Protein AF-A0ABD2QCC3-F1 (afdb_monomer)

Radius of gyration: 30.14 Å; Cα contacts (8 Å, |Δi|>4): 267; chains: 1; bounding box: 61×37×93 Å

Secondary structure (DSSP, 8-state):
-HHHHTT--SHHHHHHHHHHHHHTT-HHHHHHHHHT--TTSTTHHHHHHHHHHHHHHTT-TTT--SS-HHHHHHHHHHHHHHHHHHHHHTT-HHHHHHHHHHTT-HHHHHHHHHHTT-HHHHHHHHHHHS-HHHHHHHHHHHHHHHHHS-HHHHHHHHHHHHHTT-HHHHHHHHHHTT-HHHHHHHHHHHHHTT-HHHHS-TTTHHHHHHHHHHHHHHHHHHHHHHT-HHHHHHHHHHTGGGGHHHHHHHHHTT-

Foldseek 3Di:
DVVLLVPPPDPVSLVVVLVVCVVVVVLLVSLVSLLPDDLVDPCNVVSLVVSLVSLVVLCDPVSPPDDDNPVSVVSNLVSLLSSLVVCCVSVVNVVSLVSCVVSLNLLVSLVSCVVVVVLVVSLVSLVVRPDPVSSLVSLLVVLVVQLVDDLVSLLVSLVSCVVSLNNLVSLVSCVVVVVLVVSQVVLVVCVVVVCCPVSADPVCVVSSLVSNLVSLQSVLVVCVVVVVLVSSLVSLVVSPPVSVVVNVVSVVVVD

Nearest PDB structures (foldseek):
  8xfb-assembly1_B  TM=6.709E-01  e=3.944E-08  Homo sapiens
  7xgr-assembly1_A  TM=5.497E-01  e=2.620E-03  Homo sapiens
  6rns-assembly1_A  TM=4.856E-01  e=1.618E-02  Homo sapiens
  7xdt-assembly1_A  TM=4.906E-01  e=8.325E-02  Homo sapiens

Organism: NCBI:txid1844966

Solvent-accessible surface area (backbone atoms only — not comparable to full-atom values): 13606 Å² total; per-residue (Å²): 110,72,73,59,69,76,63,55,84,48,74,69,52,46,54,51,52,37,52,51,28,50,76,69,66,40,40,73,62,29,30,54,60,31,69,69,54,55,84,89,43,91,57,30,66,61,35,45,54,48,24,49,52,46,33,52,54,56,65,38,71,90,77,53,87,71,90,53,79,66,58,36,47,48,52,30,51,52,51,46,52,50,52,19,54,50,29,43,72,72,70,42,42,70,64,14,40,51,48,28,46,75,72,69,38,49,68,59,32,30,51,57,27,46,76,68,71,41,43,70,61,22,51,53,49,28,72,73,72,49,56,71,72,60,24,50,52,53,51,50,54,49,29,55,53,28,56,76,46,61,76,82,39,31,61,56,21,22,54,50,28,47,76,72,57,38,48,57,62,18,41,51,48,36,50,76,68,68,39,22,62,60,40,32,55,50,53,51,49,37,59,73,69,66,41,47,78,82,55,44,54,85,84,46,44,68,60,42,52,48,53,44,32,53,20,19,35,54,32,14,52,52,30,44,74,75,63,44,52,71,63,14,41,53,29,8,57,72,24,41,81,83,6,45,69,58,32,54,53,53,51,61,76,71,108

Sequence (255 aa):
MELLECRRMTAQQTKQCVSLLVQLGQYDRAVKILLETRPDQPEYVEMMQKACLVAAATLNPRYTQDQSSYSSRNLFLSTLEGSAMELISNGHFDEGIEMLCLMGNQMEACKQLMEKDKTITAVWLAKSTLKKEDCETILRKWAVALISSKSEFKVMAAFVFIYLGDHVQAMQILNSLHHYQIVARYAESIEQLGLFEELISLLDRPLYNSIKTDAFVEFARVLSKVGHKSAAMYYAQKAGERGQPLAEEIDYLLN

Mean predicted aligned error: 9.41 Å

InterPro domains:
  IPR039694 WD repeat-containing protein 11 [PTHR14593] (10-240)
  IPR057854 WDR11, TPR domain [PF23753] (14-176)

pLDDT: mean 85.47, std 10.29, range [48.88, 95.19]

Structure (mmCIF, N/CA/C/O backbone):
data_AF-A0ABD2QCC3-F1
#
_entry.id   AF-A0ABD2QCC3-F1
#
loop_
_atom_site.group_PDB
_atom_site.id
_atom_site.type_symbol
_atom_site.label_atom_id
_atom_site.label_alt_id
_atom_site.label_comp_id
_atom_site.label_asym_id
_atom_site.label_entity_id
_atom_site.label_seq_id
_atom_site.pdbx_PDB_ins_code
_atom_site.Cartn_x
_atom_site.Cartn_y
_atom_site.Cartn_z
_atom_site.occupancy
_atom_site.B_iso_or_equiv
_atom_site.auth_seq_id
_atom_site.auth_comp_id
_atom_site.auth_asym_id
_atom_site.auth_atom_id
_atom_site.pdbx_PDB_model_num
ATOM 1 N N . MET A 1 1 ? -21.521 -0.598 48.536 1.00 56.94 1 MET A N 1
ATOM 2 C CA . MET A 1 1 ? -21.124 -0.719 47.117 1.00 56.94 1 MET A CA 1
ATOM 3 C C . MET A 1 1 ? -19.692 -1.213 47.001 1.00 56.94 1 MET A C 1
ATOM 5 O O . MET A 1 1 ? -19.524 -2.319 46.515 1.00 56.94 1 MET A O 1
ATOM 9 N N . GLU A 1 2 ? -18.704 -0.528 47.584 1.00 53.44 2 GLU A N 1
ATOM 10 C CA . GLU A 1 2 ? -17.285 -0.962 47.574 1.00 53.44 2 GLU A CA 1
ATOM 11 C C . GLU A 1 2 ? -17.059 -2.395 48.109 1.00 53.44 2 GLU A C 1
ATOM 13 O O . GLU A 1 2 ? -16.286 -3.167 47.554 1.00 53.44 2 GLU A O 1
ATOM 18 N N . LEU A 1 3 ? -17.820 -2.824 49.125 1.00 51.97 3 LEU A N 1
ATOM 19 C CA . LEU A 1 3 ? -17.780 -4.200 49.653 1.00 51.97 3 LEU A CA 1
ATOM 20 C C . LEU A 1 3 ? -18.227 -5.290 48.657 1.00 51.97 3 LEU A C 1
ATOM 22 O O . LEU A 1 3 ? -17.800 -6.436 48.787 1.00 51.97 3 LEU A O 1
ATOM 26 N N . LEU A 1 4 ? -19.093 -4.959 47.692 1.00 55.41 4 LEU A N 1
ATOM 27 C CA . LEU A 1 4 ? -19.525 -5.887 46.637 1.00 55.41 4 LEU A CA 1
ATOM 28 C C . LEU A 1 4 ? -18.505 -5.927 45.497 1.00 55.41 4 LEU A C 1
ATOM 30 O O . LEU A 1 4 ? -18.255 -6.996 44.949 1.00 55.41 4 LEU A O 1
ATOM 34 N N . GLU A 1 5 ? -17.870 -4.792 45.199 1.00 58.16 5 GLU A N 1
ATOM 35 C CA . GLU A 1 5 ? -16.810 -4.685 44.191 1.00 58.16 5 GLU A CA 1
ATOM 36 C C . GLU A 1 5 ? -15.571 -5.508 44.587 1.00 58.16 5 GLU A C 1
ATOM 38 O O . GLU A 1 5 ? -14.993 -6.178 43.730 1.00 58.16 5 GLU A O 1
ATOM 43 N N . CYS A 1 6 ? -15.225 -5.545 45.881 1.00 55.91 6 CYS A N 1
ATOM 44 C CA . CYS A 1 6 ? -14.096 -6.317 46.422 1.00 55.91 6 CYS A CA 1
ATOM 45 C C . CYS A 1 6 ? -14.369 -7.823 46.611 1.00 55.91 6 CYS A C 1
ATOM 47 O O . CYS A 1 6 ? -13.433 -8.584 46.840 1.00 55.91 6 CYS A O 1
ATOM 49 N N . ARG A 1 7 ? -15.632 -8.275 46.553 1.00 57.72 7 ARG A N 1
ATOM 50 C CA . ARG A 1 7 ? -16.025 -9.686 46.773 1.00 57.72 7 ARG A CA 1
ATOM 51 C C . ARG A 1 7 ? -16.373 -10.446 45.488 1.00 57.72 7 ARG A C 1
ATOM 53 O O . ARG A 1 7 ? -16.868 -11.569 45.562 1.00 57.72 7 ARG A O 1
ATOM 60 N N . ARG A 1 8 ? -16.122 -9.857 44.314 1.00 60.59 8 ARG A N 1
ATOM 61 C CA . ARG A 1 8 ? -16.342 -10.501 43.010 1.00 60.59 8 ARG A CA 1
ATOM 62 C C . ARG A 1 8 ? -15.373 -11.673 42.837 1.00 60.59 8 ARG A C 1
ATOM 64 O O . ARG A 1 8 ? -14.192 -11.467 42.585 1.00 60.59 8 ARG A O 1
ATOM 71 N N . MET A 1 9 ? -15.872 -12.899 42.968 1.00 61.78 9 MET A N 1
ATOM 72 C CA . MET A 1 9 ? -15.089 -14.117 42.717 1.00 61.78 9 MET A CA 1
ATOM 73 C C . MET A 1 9 ? -15.597 -14.916 41.513 1.00 61.78 9 MET A C 1
ATOM 75 O O . MET A 1 9 ? -14.880 -15.766 40.996 1.00 61.78 9 MET A O 1
ATOM 79 N N . THR A 1 10 ? -16.826 -14.654 41.062 1.00 71.44 10 THR A N 1
ATOM 80 C CA . THR A 1 10 ? -17.485 -15.386 39.969 1.00 71.44 10 THR A CA 1
ATOM 81 C C . THR A 1 10 ? -18.062 -14.425 38.930 1.00 71.44 10 THR A C 1
ATOM 83 O O . THR A 1 10 ? -18.505 -13.326 39.273 1.00 71.44 10 THR A O 1
ATOM 86 N N . ALA A 1 11 ? -18.123 -14.851 37.663 1.00 73.25 11 ALA A N 1
ATOM 87 C CA . ALA A 1 11 ? -18.679 -14.051 36.566 1.00 73.25 11 ALA A CA 1
ATOM 88 C C . ALA A 1 11 ? -20.120 -13.577 36.853 1.00 73.25 11 ALA A C 1
ATOM 90 O O . ALA A 1 11 ? -20.487 -12.441 36.555 1.00 73.25 11 ALA A O 1
ATOM 91 N N . GLN A 1 12 ? -20.927 -14.405 37.522 1.00 78.81 12 GLN A N 1
ATOM 92 C CA . GLN A 1 12 ? -22.307 -14.077 37.887 1.00 78.81 12 GLN A CA 1
ATOM 93 C C . GLN A 1 12 ? -22.401 -12.948 38.928 1.00 78.81 12 GLN A C 1
ATOM 95 O O . GLN A 1 12 ? -23.257 -12.069 38.808 1.00 78.81 12 GLN A O 1
ATOM 100 N N . GLN A 1 13 ? -21.495 -12.917 39.910 1.00 80.62 13 GLN A N 1
ATOM 101 C CA . GLN A 1 13 ? -21.404 -11.816 40.878 1.00 80.62 13 GLN A CA 1
ATOM 102 C C . GLN A 1 13 ? -20.969 -10.513 40.203 1.00 80.62 13 GLN A C 1
ATOM 104 O O . GLN A 1 13 ? -21.513 -9.452 40.512 1.00 80.62 13 GLN A O 1
ATOM 109 N N . THR A 1 14 ? -20.049 -10.589 39.236 1.00 81.38 14 THR A N 1
ATOM 110 C CA . THR A 1 14 ? -19.668 -9.435 38.411 1.00 81.38 14 THR A CA 1
ATOM 111 C C . THR A 1 14 ? -20.874 -8.901 37.637 1.00 81.38 14 THR A C 1
ATOM 113 O O . THR A 1 14 ? -21.162 -7.707 37.715 1.00 81.38 14 THR A O 1
ATOM 116 N N . LYS A 1 15 ? -21.665 -9.771 36.986 1.00 83.50 15 LYS A N 1
ATOM 117 C CA . LYS A 1 15 ? -22.890 -9.365 36.265 1.00 83.50 15 LYS A CA 1
ATOM 118 C C . LYS A 1 15 ? -23.912 -8.674 37.181 1.00 83.50 15 LYS A C 1
ATOM 120 O O . LYS A 1 15 ? -24.486 -7.659 36.782 1.00 83.50 15 LYS A O 1
ATOM 125 N N . GLN A 1 16 ? -24.123 -9.186 38.396 1.00 84.62 16 GLN A N 1
ATOM 126 C CA . GLN A 1 16 ? -25.036 -8.586 39.382 1.00 84.62 16 GLN A CA 1
ATOM 127 C C . GLN A 1 16 ? -24.542 -7.225 39.883 1.00 84.62 16 GLN A C 1
ATOM 129 O O . GLN A 1 16 ? -25.317 -6.270 39.928 1.00 84.62 16 GLN A O 1
ATOM 134 N N . CYS A 1 17 ? -23.253 -7.116 40.209 1.00 84.75 17 CYS A N 1
ATOM 135 C CA . CYS A 1 17 ? -22.640 -5.865 40.648 1.00 84.75 17 CYS A CA 1
ATOM 136 C C . CYS A 1 17 ? -22.756 -4.781 39.566 1.00 84.75 17 CYS A C 1
ATOM 138 O O . CYS A 1 17 ? -23.229 -3.680 39.846 1.00 84.75 17 CYS A O 1
ATOM 140 N N . VAL A 1 18 ? -22.444 -5.125 38.312 1.00 85.94 18 VAL A N 1
ATOM 141 C CA . VAL A 1 18 ? -22.621 -4.233 37.156 1.00 85.94 18 VAL A CA 1
ATOM 142 C C . VAL A 1 18 ? -24.079 -3.812 36.996 1.00 85.94 18 VAL A C 1
ATOM 144 O O . VAL A 1 18 ? -24.349 -2.641 36.754 1.00 85.94 18 VAL A O 1
ATOM 147 N N . SER A 1 19 ? -25.033 -4.738 37.142 1.00 86.75 19 SER A N 1
ATOM 148 C CA . SER A 1 19 ? -26.460 -4.409 37.035 1.00 86.75 19 SER A CA 1
ATOM 149 C C . SER A 1 19 ? -26.882 -3.358 38.062 1.00 86.75 19 SER A C 1
ATOM 151 O O . SER A 1 19 ? -27.593 -2.421 37.711 1.00 86.75 19 SER A O 1
ATOM 153 N N . LEU A 1 20 ? -26.424 -3.491 39.310 1.00 86.50 20 LEU A N 1
ATOM 154 C CA . LEU A 1 20 ? -26.709 -2.522 40.371 1.00 86.50 20 LEU A CA 1
ATOM 155 C C . LEU A 1 20 ? -26.057 -1.166 40.084 1.00 86.50 20 LEU A C 1
ATOM 157 O O . LEU A 1 20 ? -26.713 -0.138 40.210 1.00 86.50 20 LEU A O 1
ATOM 161 N N . LEU A 1 21 ? -24.794 -1.152 39.650 1.00 85.12 21 LEU A N 1
ATOM 162 C CA . LEU A 1 21 ? -24.082 0.079 39.287 1.00 85.12 21 LEU A CA 1
ATOM 163 C C . LEU A 1 21 ? -24.786 0.844 38.161 1.00 85.12 21 LEU A C 1
ATOM 165 O O . LEU A 1 21 ? -24.968 2.055 38.267 1.00 85.12 21 LEU A O 1
ATOM 169 N N . VAL A 1 22 ? -25.233 0.137 37.119 1.00 85.94 22 VAL A N 1
ATOM 170 C CA . VAL A 1 22 ? -25.980 0.728 35.999 1.00 85.94 22 VAL A CA 1
ATOM 171 C C . VAL A 1 22 ? -27.333 1.273 36.463 1.00 85.94 22 VAL A C 1
ATOM 173 O O . VAL A 1 22 ? -27.685 2.394 36.110 1.00 85.94 22 VAL A O 1
ATOM 176 N N . GLN A 1 23 ? -28.076 0.528 37.290 1.00 85.31 23 GLN A N 1
ATOM 177 C CA . GLN A 1 23 ? -29.359 0.986 37.848 1.00 85.31 23 GLN A CA 1
ATOM 178 C C . GLN A 1 23 ? -29.214 2.225 38.743 1.00 85.31 23 GLN A C 1
ATOM 180 O O . GLN A 1 23 ? -30.114 3.059 38.784 1.00 85.31 23 GLN A O 1
ATOM 185 N N . LEU A 1 24 ? -28.082 2.356 39.437 1.00 84.75 24 LEU A N 1
ATOM 186 C CA . LEU A 1 24 ? -27.748 3.503 40.285 1.00 84.75 24 LEU A CA 1
ATOM 187 C C . LEU A 1 24 ? -27.132 4.681 39.506 1.00 84.75 24 LEU A C 1
ATOM 189 O O . LEU A 1 24 ? -26.766 5.681 40.120 1.00 84.75 24 LEU A O 1
ATOM 193 N N . GLY A 1 25 ? -26.983 4.573 38.180 1.00 80.06 25 GLY A N 1
ATOM 194 C CA . GLY A 1 25 ? -26.399 5.615 37.329 1.00 80.06 25 GLY A CA 1
ATOM 195 C C . GLY A 1 25 ? -24.875 5.764 37.439 1.00 80.06 25 GLY A C 1
ATOM 196 O O . GLY A 1 25 ? -24.317 6.736 36.939 1.00 80.06 25 GLY A O 1
ATOM 197 N N . GLN A 1 26 ? -24.177 4.820 38.078 1.00 82.12 26 GLN A N 1
ATOM 198 C CA . GLN A 1 26 ? -22.718 4.839 38.258 1.00 82.12 26 GLN A CA 1
ATOM 199 C C . GLN A 1 26 ? -22.000 4.169 37.075 1.00 82.12 26 GLN A C 1
ATOM 201 O O . GLN A 1 26 ? -21.355 3.126 37.220 1.00 82.12 26 GLN A O 1
ATOM 206 N N . TYR A 1 27 ? -22.131 4.762 35.889 1.00 82.75 27 TYR A N 1
ATOM 207 C CA . TYR A 1 27 ? -21.667 4.172 34.629 1.00 82.75 27 TYR A CA 1
ATOM 208 C C . TYR A 1 27 ? -20.142 4.004 34.552 1.00 82.75 27 TYR A C 1
ATOM 210 O O . TYR A 1 27 ? -19.682 2.924 34.196 1.00 82.75 27 TYR A O 1
ATOM 218 N N . ASP A 1 28 ? -19.354 4.999 34.967 1.00 79.12 28 ASP A N 1
ATOM 219 C CA . ASP A 1 28 ? -17.881 4.953 34.890 1.00 79.12 28 ASP A CA 1
ATOM 220 C C . ASP A 1 28 ? -17.296 3.768 35.674 1.00 79.12 28 ASP A C 1
ATOM 222 O O . ASP A 1 28 ? -16.394 3.062 35.219 1.00 79.12 28 ASP A O 1
ATOM 226 N N . ARG A 1 29 ? -17.862 3.508 36.859 1.00 81.50 29 ARG A N 1
ATOM 227 C CA . ARG A 1 29 ? -17.478 2.376 37.712 1.00 81.50 29 ARG A CA 1
ATOM 228 C C . ARG A 1 29 ? -17.903 1.044 37.099 1.00 81.50 29 ARG A C 1
ATOM 230 O O . ARG A 1 29 ? -17.133 0.088 37.134 1.00 81.50 29 ARG A O 1
ATOM 237 N N . ALA A 1 30 ? -19.100 0.987 36.511 1.00 83.50 30 ALA A N 1
ATOM 238 C CA . ALA A 1 30 ? -19.577 -0.198 35.804 1.00 83.50 30 ALA A CA 1
ATOM 239 C C . ALA A 1 30 ? -18.686 -0.548 34.603 1.00 83.50 30 ALA A C 1
ATOM 241 O O . ALA A 1 30 ? -18.342 -1.717 34.437 1.00 83.50 30 ALA A O 1
ATOM 242 N N . VAL A 1 31 ? -18.276 0.446 33.806 1.00 84.25 31 VAL A N 1
ATOM 243 C CA . VAL A 1 31 ? -17.361 0.259 32.667 1.00 84.25 31 VAL A CA 1
ATOM 244 C C . VAL A 1 31 ? -16.024 -0.294 33.143 1.00 84.25 31 VAL A C 1
ATOM 246 O O . VAL A 1 31 ? -15.587 -1.324 32.640 1.00 84.25 31 VAL A O 1
ATOM 249 N N . LYS A 1 32 ? -15.413 0.320 34.165 1.00 85.31 32 LYS A N 1
ATOM 250 C CA . LYS A 1 32 ? -14.134 -0.147 34.718 1.00 85.31 32 LYS A CA 1
ATOM 251 C C . LYS A 1 32 ? -14.190 -1.619 35.137 1.00 85.31 32 LYS A C 1
ATOM 253 O O . LYS A 1 32 ? -13.311 -2.396 34.792 1.00 85.31 32 LYS A O 1
ATOM 258 N N . ILE A 1 33 ? -15.255 -2.008 35.831 1.00 84.06 33 ILE A N 1
ATOM 259 C CA . ILE A 1 33 ? -15.467 -3.383 36.294 1.00 84.06 33 ILE A CA 1
ATOM 260 C C . ILE A 1 33 ? -15.634 -4.373 35.140 1.00 84.06 33 ILE A C 1
ATOM 262 O O . ILE A 1 33 ? -15.193 -5.514 35.258 1.00 84.06 33 ILE A O 1
ATOM 266 N N . LEU A 1 34 ? -16.289 -3.961 34.055 1.00 84.44 34 LEU A N 1
ATOM 267 C CA . LEU A 1 34 ? -16.481 -4.802 32.877 1.00 84.44 34 LEU A CA 1
ATOM 268 C C . LEU A 1 34 ? -15.180 -4.980 32.087 1.00 84.44 34 LEU A C 1
ATOM 270 O O . LEU A 1 34 ? -14.915 -6.090 31.636 1.00 84.44 34 LEU A O 1
ATOM 274 N N . LEU A 1 35 ? -14.353 -3.935 31.980 1.00 83.81 35 LEU A N 1
ATOM 275 C CA . LEU A 1 35 ? -13.033 -4.005 31.336 1.00 83.81 35 LEU A CA 1
ATOM 276 C C . LEU A 1 35 ? -12.006 -4.827 32.138 1.00 83.81 35 LEU A C 1
ATOM 278 O O . LEU A 1 35 ? -11.032 -5.305 31.580 1.00 83.81 35 LEU A O 1
ATOM 282 N N . GLU A 1 36 ? -12.213 -5.033 33.442 1.00 85.19 36 GLU A N 1
ATOM 283 C CA . GLU A 1 36 ? -11.372 -5.919 34.270 1.00 85.19 36 GLU A CA 1
ATOM 284 C C . GLU A 1 36 ? -11.617 -7.423 34.002 1.00 85.19 36 GLU A C 1
ATOM 286 O O . GLU A 1 36 ? -10.978 -8.280 34.623 1.00 85.19 36 GLU A O 1
ATOM 291 N N . THR A 1 37 ? -12.565 -7.767 33.124 1.00 82.94 37 THR A N 1
ATOM 292 C CA . THR A 1 37 ? -12.892 -9.160 32.784 1.00 82.94 37 THR A CA 1
ATOM 293 C C . THR A 1 37 ? -11.740 -9.808 32.030 1.00 82.94 37 THR A C 1
ATOM 295 O O . THR A 1 37 ? -11.189 -9.232 31.101 1.00 82.94 37 THR A O 1
ATOM 298 N N . ARG A 1 38 ? -11.380 -11.035 32.410 1.00 80.12 38 ARG A N 1
ATOM 299 C CA . ARG A 1 38 ? -10.255 -11.733 31.787 1.00 80.12 38 ARG A CA 1
ATOM 300 C C . ARG A 1 38 ? -10.640 -12.334 30.425 1.00 80.12 38 ARG A C 1
ATOM 302 O O . ARG A 1 38 ? -11.756 -12.842 30.297 1.00 80.12 38 ARG A O 1
ATOM 309 N N . PRO A 1 39 ? -9.717 -12.358 29.447 1.00 78.75 39 PRO A N 1
ATOM 310 C CA . PRO A 1 39 ? -9.983 -12.859 28.096 1.00 78.75 39 PRO A CA 1
ATOM 311 C C . PRO A 1 39 ? -10.134 -14.380 27.986 1.00 78.75 39 PRO A C 1
ATOM 313 O O . PRO A 1 39 ? -10.592 -14.877 26.964 1.00 78.75 39 PRO A O 1
ATOM 316 N N . ASP A 1 40 ? -9.768 -15.132 29.025 1.00 79.88 40 ASP A N 1
ATOM 317 C CA . ASP A 1 40 ? -9.949 -16.586 29.107 1.00 79.88 40 ASP A CA 1
ATOM 318 C C . ASP A 1 40 ? -11.396 -16.996 29.435 1.00 79.88 40 ASP A C 1
ATOM 320 O O . ASP A 1 40 ? -11.748 -18.173 29.326 1.00 79.88 40 ASP A O 1
ATOM 324 N N . GLN A 1 41 ? -12.243 -16.047 29.845 1.00 81.56 41 GLN A N 1
ATOM 325 C CA . GLN A 1 41 ? -13.628 -16.314 30.221 1.00 81.56 41 GLN A CA 1
ATOM 326 C C . GLN A 1 41 ? -14.557 -16.305 28.998 1.00 81.56 41 GLN A C 1
ATOM 328 O O . GLN A 1 41 ? -14.458 -15.409 28.160 1.00 81.56 41 GLN A O 1
ATOM 333 N N . PRO A 1 42 ? -15.526 -17.235 28.905 1.00 81.69 42 PRO A N 1
ATOM 334 C CA . PRO A 1 42 ? -16.460 -17.273 27.779 1.00 81.69 42 PRO A CA 1
ATOM 335 C C . PRO A 1 42 ? -17.358 -16.028 27.715 1.00 81.69 42 PRO A C 1
ATOM 337 O O . PRO A 1 42 ? -17.822 -15.651 26.642 1.00 81.69 42 PRO A O 1
ATOM 340 N N . GLU A 1 43 ? -17.587 -15.355 28.843 1.00 83.00 43 GLU A N 1
ATOM 341 C CA . GLU A 1 43 ? -18.363 -14.116 28.909 1.00 83.00 43 GLU A CA 1
ATOM 342 C C . GLU A 1 43 ? -17.569 -12.863 28.508 1.00 83.00 43 GLU A C 1
ATOM 344 O O . GLU A 1 43 ? -18.142 -11.774 28.512 1.00 83.00 43 GLU A O 1
ATOM 349 N N . TYR A 1 44 ? -16.280 -12.978 28.170 1.00 82.62 44 TYR A N 1
ATOM 350 C CA . TYR A 1 44 ? -15.403 -11.836 27.902 1.00 82.62 44 TYR A CA 1
ATOM 351 C C . TYR A 1 44 ? -15.963 -10.888 26.832 1.00 82.62 44 TYR A C 1
ATOM 353 O O . TYR A 1 44 ? -16.135 -9.696 27.088 1.00 82.62 44 TYR A O 1
ATOM 361 N N . VAL A 1 45 ? -16.346 -11.419 25.666 1.00 79.50 45 VAL A N 1
ATOM 362 C CA . VAL A 1 45 ? -16.904 -10.615 24.564 1.00 79.50 45 VAL A CA 1
ATOM 363 C C . VAL A 1 45 ? -18.238 -9.969 24.961 1.00 79.50 45 VAL A C 1
ATOM 365 O O . VAL A 1 45 ? -18.455 -8.790 24.686 1.00 79.50 45 VAL A O 1
ATOM 368 N N . GLU A 1 46 ? -19.112 -10.698 25.666 1.00 85.12 46 GLU A N 1
ATOM 369 C CA . GLU A 1 46 ? -20.395 -10.173 26.166 1.00 85.12 46 GLU A CA 1
ATOM 370 C C . GLU A 1 46 ? -20.168 -9.009 27.145 1.00 85.12 46 GLU A C 1
ATOM 372 O O . GLU A 1 46 ? -20.834 -7.973 27.065 1.00 85.12 46 GLU A O 1
ATOM 377 N N . MET A 1 47 ? -19.217 -9.160 28.071 1.00 84.19 47 MET A N 1
ATOM 378 C CA . MET A 1 47 ? -18.883 -8.128 29.051 1.00 84.19 47 MET A CA 1
ATOM 379 C C . MET A 1 47 ? -18.244 -6.906 28.390 1.00 84.19 47 MET A C 1
ATOM 381 O O . MET A 1 47 ? -18.601 -5.783 28.751 1.00 84.19 47 MET A O 1
ATOM 385 N N . MET A 1 48 ? -17.396 -7.107 27.380 1.00 83.69 48 MET A N 1
ATOM 386 C CA . MET A 1 48 ? -16.795 -6.027 26.599 1.00 83.69 48 MET A CA 1
ATOM 387 C C . MET A 1 48 ? -17.859 -5.226 25.835 1.00 83.69 48 MET A C 1
ATOM 389 O O . MET A 1 48 ? -17.940 -4.005 25.964 1.00 83.69 48 MET A O 1
ATOM 393 N N . GLN A 1 49 ? -18.763 -5.903 25.120 1.00 83.56 49 GLN A N 1
ATOM 394 C CA . GLN A 1 49 ? -19.879 -5.255 24.420 1.00 83.56 49 GLN A CA 1
ATOM 395 C C . GLN A 1 49 ? -20.788 -4.487 25.387 1.00 83.56 49 GLN A C 1
ATOM 397 O O . GLN A 1 49 ? -21.216 -3.363 25.103 1.00 83.56 49 GLN A O 1
ATOM 402 N N . LYS A 1 50 ? -21.055 -5.062 26.566 1.00 85.94 50 LYS A N 1
ATOM 403 C CA . LYS A 1 50 ? -21.810 -4.388 27.623 1.00 85.94 50 LYS A CA 1
ATOM 404 C C . LYS A 1 50 ? -21.076 -3.151 28.142 1.00 85.94 50 LYS A C 1
ATOM 406 O O . LYS A 1 50 ? -21.738 -2.150 28.402 1.00 85.94 50 LYS A O 1
ATOM 411 N N . ALA A 1 51 ? -19.747 -3.184 28.259 1.00 86.00 51 ALA A N 1
ATOM 412 C CA . ALA A 1 51 ? -18.948 -2.025 28.660 1.00 86.00 51 ALA A CA 1
ATOM 413 C C . ALA A 1 51 ? -19.122 -0.878 27.660 1.00 86.00 51 ALA A C 1
ATOM 415 O O . ALA A 1 51 ? -19.444 0.240 28.061 1.00 86.00 51 ALA A O 1
ATOM 416 N N . CYS A 1 52 ? -19.026 -1.175 26.361 1.00 84.00 52 CYS A N 1
ATOM 417 C CA . CYS A 1 52 ? -19.240 -0.196 25.296 1.00 84.00 52 CYS A CA 1
ATOM 418 C C . CYS A 1 52 ? -20.663 0.386 25.319 1.00 84.00 52 CYS A C 1
ATOM 420 O O . CYS A 1 52 ? -20.830 1.597 25.184 1.00 84.00 52 CYS A O 1
ATOM 422 N N . LEU A 1 53 ? -21.692 -0.443 25.534 1.00 84.38 53 LEU A N 1
ATOM 423 C CA . LEU A 1 53 ? -23.086 0.013 25.641 1.00 84.38 53 LEU A CA 1
ATOM 424 C C . LEU A 1 53 ? -23.319 0.908 26.864 1.00 84.38 53 LEU A C 1
ATOM 426 O O . LEU A 1 53 ? -24.003 1.927 26.765 1.00 84.38 53 LEU A O 1
ATOM 430 N N . VAL A 1 54 ? -22.745 0.550 28.015 1.00 83.38 54 VAL A N 1
ATOM 431 C CA . VAL A 1 54 ? -22.834 1.360 29.239 1.00 83.38 54 VAL A CA 1
ATOM 432 C C . VAL A 1 54 ? -22.097 2.687 29.056 1.00 83.38 54 VAL A C 1
ATOM 434 O O . VAL A 1 54 ? -22.631 3.733 29.417 1.00 83.38 54 VAL A O 1
ATOM 437 N N . ALA A 1 55 ? -20.920 2.671 28.429 1.00 83.56 55 ALA A N 1
ATOM 438 C CA . ALA A 1 55 ? -20.193 3.886 28.090 1.00 83.56 55 ALA A CA 1
ATOM 439 C C . ALA A 1 55 ? -20.988 4.761 27.102 1.00 83.56 55 ALA A C 1
ATOM 441 O O . ALA A 1 55 ? -21.083 5.971 27.298 1.00 83.56 55 ALA A O 1
ATOM 442 N N . ALA A 1 56 ? -21.647 4.171 26.099 1.00 82.50 56 ALA A N 1
ATOM 443 C CA . ALA A 1 56 ? -22.504 4.898 25.160 1.00 82.50 56 ALA A CA 1
ATOM 444 C C . ALA A 1 56 ? -23.718 5.542 25.848 1.00 82.50 56 ALA A C 1
ATOM 446 O O . ALA A 1 56 ? -24.144 6.628 25.457 1.00 82.50 56 ALA A O 1
ATOM 447 N N . ALA A 1 57 ? -24.263 4.917 26.896 1.00 79.69 57 ALA A N 1
ATOM 448 C CA . ALA A 1 57 ? -25.368 5.486 27.665 1.00 79.69 57 ALA A CA 1
ATOM 449 C C . ALA A 1 57 ? -24.998 6.827 28.326 1.00 79.69 57 ALA A C 1
ATOM 451 O O . ALA A 1 57 ? -25.866 7.691 28.464 1.00 79.69 57 ALA A O 1
ATOM 452 N N . THR A 1 58 ? -23.717 7.049 28.649 1.00 77.38 58 THR A N 1
ATOM 453 C CA . THR A 1 58 ? -23.228 8.333 29.188 1.00 77.38 58 THR A CA 1
ATOM 454 C C . THR A 1 58 ? -23.296 9.484 28.178 1.00 77.38 58 THR A C 1
ATOM 456 O O . THR A 1 58 ? -23.272 10.645 28.573 1.00 77.38 58 THR A O 1
ATOM 459 N N . LEU A 1 59 ? -23.431 9.187 26.879 1.00 74.94 59 LEU A N 1
ATOM 460 C CA . LEU A 1 59 ? -23.613 10.190 25.824 1.00 74.94 59 LEU A CA 1
ATOM 461 C C . LEU A 1 59 ? -25.056 10.694 25.722 1.00 74.94 59 LEU A C 1
ATOM 463 O O . LEU A 1 59 ? -25.320 11.657 25.001 1.00 74.94 59 LEU A O 1
ATOM 467 N N . ASN A 1 60 ? -26.013 10.017 26.364 1.00 71.38 60 ASN A N 1
ATOM 468 C CA . ASN A 1 60 ? -27.421 10.336 26.198 1.00 71.38 60 ASN A CA 1
ATOM 469 C C . ASN A 1 60 ? -27.777 11.617 26.986 1.00 71.38 60 ASN A C 1
ATOM 471 O O . ASN A 1 60 ? -27.669 11.625 28.217 1.00 71.38 60 ASN A O 1
ATOM 475 N N . PRO A 1 61 ? -28.287 12.670 26.308 1.00 62.22 61 PRO A N 1
ATOM 476 C CA . PRO A 1 61 ? -28.554 13.977 26.915 1.00 62.22 61 PRO A CA 1
ATOM 477 C C . PRO A 1 61 ? -29.514 13.941 28.108 1.00 62.22 61 PRO A C 1
ATOM 479 O O . PRO A 1 61 ? -29.506 14.849 28.933 1.00 62.22 61 PRO A O 1
ATOM 482 N N . ARG A 1 62 ? -30.362 12.906 28.205 1.00 62.81 62 ARG A N 1
ATOM 483 C CA . ARG A 1 62 ? -31.326 12.747 29.307 1.00 62.81 62 ARG A CA 1
ATOM 484 C C . ARG A 1 62 ? -30.665 12.433 30.650 1.00 62.81 62 ARG A C 1
ATOM 486 O O . ARG A 1 62 ? -31.294 12.661 31.677 1.00 62.81 62 ARG A O 1
ATOM 493 N N . TYR A 1 63 ? -29.438 11.912 30.642 1.00 56.19 63 TYR A N 1
ATOM 494 C CA . TYR A 1 63 ? -28.707 11.517 31.851 1.00 56.19 63 TYR A CA 1
ATOM 495 C C . TYR A 1 63 ? -27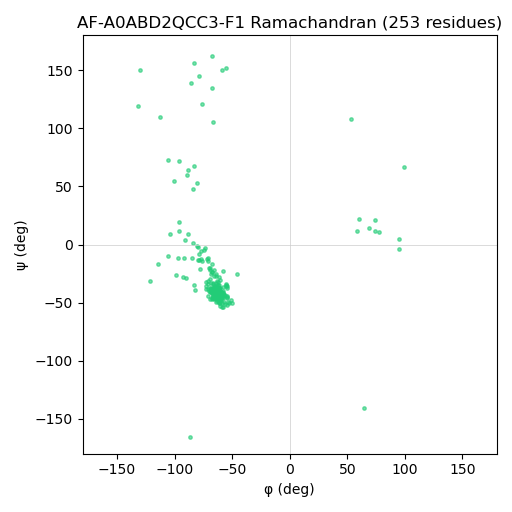.576 12.489 32.216 1.00 56.19 63 TYR A C 1
ATOM 497 O O . TYR A 1 63 ? -27.043 12.412 33.317 1.00 56.19 63 TYR A O 1
ATOM 505 N N . THR A 1 64 ? -27.238 13.432 31.333 1.00 54.41 64 THR A N 1
ATOM 506 C CA . THR A 1 64 ? -26.205 14.453 31.550 1.00 54.41 64 THR A CA 1
ATOM 507 C C . THR A 1 64 ? -26.858 15.810 31.821 1.00 54.41 64 THR A C 1
ATOM 509 O O . THR A 1 64 ? -26.886 16.674 30.945 1.00 54.41 64 THR A O 1
ATOM 512 N N . GLN A 1 65 ? -27.445 15.996 33.008 1.00 53.03 65 GLN A N 1
ATOM 513 C CA . GLN A 1 65 ? -27.994 17.304 33.400 1.00 53.03 65 GLN A CA 1
ATOM 514 C C . GLN A 1 65 ? -26.915 18.302 33.840 1.00 53.03 65 GLN A C 1
ATOM 516 O O . GLN A 1 65 ? -27.139 19.499 33.713 1.00 53.03 65 GLN A O 1
ATOM 521 N N . ASP A 1 66 ? -25.727 17.840 34.237 1.00 48.88 66 ASP A N 1
ATOM 522 C CA . ASP A 1 66 ? -24.652 18.716 34.690 1.00 48.88 66 ASP A CA 1
ATOM 523 C C . ASP A 1 66 ? -23.313 18.369 34.026 1.00 48.88 66 ASP A C 1
ATOM 525 O O . ASP A 1 66 ? -22.783 17.273 34.152 1.00 48.88 66 ASP A O 1
ATOM 529 N N . GLN A 1 67 ? -22.795 19.359 33.300 1.00 49.12 67 GLN A N 1
ATOM 530 C CA . GLN A 1 67 ? -21.384 19.619 33.011 1.00 49.12 67 GLN A CA 1
ATOM 531 C C . GLN A 1 67 ? -20.527 18.477 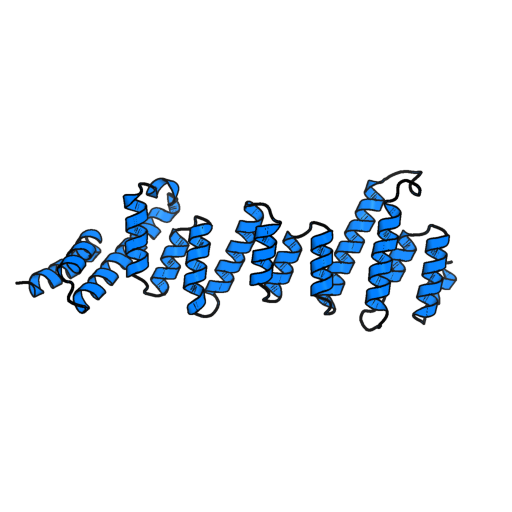32.419 1.00 49.12 67 GLN A C 1
ATOM 533 O O . GLN A 1 67 ? -19.999 17.599 33.095 1.00 49.12 67 GLN A O 1
ATOM 538 N N . SER A 1 68 ? -20.231 18.688 31.128 1.00 53.28 68 SER A N 1
ATOM 539 C CA . SER A 1 68 ? -19.124 18.150 30.316 1.00 53.28 68 SER A CA 1
ATOM 540 C C . SER A 1 68 ? -19.442 16.958 29.401 1.00 53.28 68 SER A C 1
ATOM 542 O O . SER A 1 68 ? -18.841 15.893 29.477 1.00 53.28 68 SER A O 1
ATOM 544 N N . SER A 1 69 ? -20.279 17.209 28.383 1.00 58.09 69 SER A N 1
ATOM 545 C CA . SER A 1 69 ? -20.428 16.346 27.191 1.00 58.09 69 SER A CA 1
ATOM 546 C C . SER A 1 69 ? -19.086 15.891 26.584 1.00 58.09 69 SER A C 1
ATOM 548 O O . SER A 1 69 ? -19.031 14.846 25.940 1.00 58.09 69 SER A O 1
ATOM 550 N N . TYR A 1 70 ? -18.009 16.655 26.791 1.00 60.44 70 TYR A N 1
ATOM 551 C CA . TYR A 1 70 ? -16.647 16.299 26.398 1.00 60.44 70 TYR A CA 1
ATOM 552 C C . TYR A 1 70 ? -16.039 15.166 27.244 1.00 60.44 70 TYR A C 1
ATOM 554 O O . TYR A 1 70 ? -15.372 14.302 26.684 1.00 60.44 70 TYR A O 1
ATOM 562 N N . SER A 1 71 ? -16.289 15.120 28.558 1.00 69.25 71 SER A N 1
ATOM 563 C CA . SER A 1 71 ? -15.759 14.076 29.449 1.00 69.25 71 SER A CA 1
ATOM 564 C C . SER A 1 71 ? -16.404 12.718 29.161 1.00 69.25 71 SER A C 1
ATOM 566 O O . SER A 1 71 ? -15.702 11.736 28.928 1.00 69.25 71 SER A O 1
ATOM 568 N N . SER A 1 72 ? -17.736 12.678 29.035 1.00 66.81 72 SER A N 1
ATOM 569 C CA . SER A 1 72 ? -18.482 11.459 28.680 1.00 66.81 72 SER A CA 1
ATOM 570 C C . SER A 1 72 ? -18.118 10.940 27.285 1.00 66.81 72 SER A C 1
ATOM 572 O O . SER A 1 72 ? -17.983 9.736 27.077 1.00 66.81 72 SER A O 1
ATOM 574 N N . ARG A 1 73 ? -17.885 11.846 26.322 1.00 72.31 73 ARG A N 1
ATOM 575 C CA . ARG A 1 73 ? -17.428 11.472 24.976 1.00 72.31 73 ARG A CA 1
ATOM 576 C C . ARG A 1 73 ? -16.021 10.894 24.976 1.00 72.31 73 ARG A C 1
ATOM 578 O O . ARG A 1 73 ? -15.793 9.889 24.309 1.00 72.31 73 ARG A O 1
ATOM 585 N N . ASN A 1 74 ? -15.106 11.489 25.733 1.00 75.25 74 ASN A N 1
ATOM 586 C CA . ASN A 1 74 ? -13.747 10.974 25.858 1.00 75.25 74 ASN A CA 1
ATOM 587 C C . ASN A 1 74 ? -13.723 9.612 26.551 1.00 75.25 74 ASN A C 1
ATOM 589 O O . ASN A 1 74 ? -13.009 8.731 26.088 1.00 75.25 74 ASN A O 1
ATOM 593 N N . LEU A 1 75 ? -14.530 9.415 27.599 1.00 73.19 75 LEU A N 1
ATOM 594 C CA . LEU A 1 75 ? -14.661 8.121 28.266 1.00 73.19 75 LEU A CA 1
ATOM 595 C C . LEU A 1 75 ? -15.195 7.043 27.316 1.00 73.19 75 LEU A C 1
ATOM 597 O O . LEU A 1 75 ? -14.670 5.933 27.294 1.00 73.19 75 LEU A O 1
ATOM 601 N N . PHE A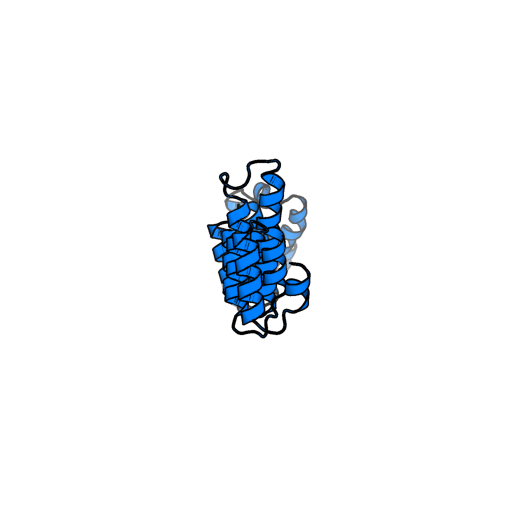 1 76 ? -16.219 7.361 26.521 1.00 79.62 76 PHE A N 1
ATOM 602 C CA . PHE A 1 76 ? -16.752 6.428 25.532 1.00 79.62 76 PHE A CA 1
ATOM 603 C C . PHE A 1 76 ? -15.706 6.043 24.482 1.00 79.62 76 PHE A C 1
ATOM 605 O O . PHE A 1 76 ? -15.496 4.857 24.246 1.00 79.62 76 PHE A O 1
ATOM 612 N N . LEU A 1 77 ? -15.033 7.029 23.883 1.00 79.69 77 LEU A N 1
ATOM 613 C CA . LEU A 1 77 ? -14.038 6.777 22.839 1.00 79.69 77 LEU A CA 1
ATOM 614 C C . LEU A 1 77 ? -12.815 6.023 23.375 1.00 79.69 77 LEU A C 1
ATOM 616 O O . LEU A 1 77 ? -12.379 5.077 22.732 1.00 79.69 77 LEU A O 1
ATOM 620 N N . SER A 1 78 ? -12.307 6.373 24.561 1.00 82.38 78 SER A N 1
ATOM 621 C CA . SER A 1 78 ? -11.155 5.682 25.159 1.00 82.38 78 SER A CA 1
ATOM 622 C C . SER A 1 78 ? -11.483 4.252 25.585 1.00 82.38 78 SER A C 1
ATOM 624 O O . SER A 1 78 ? -10.666 3.354 25.399 1.00 82.38 78 SER A O 1
ATOM 626 N N . THR A 1 79 ? -12.693 4.024 26.108 1.00 82.31 79 THR A N 1
ATOM 627 C CA . THR A 1 79 ? -13.197 2.678 26.411 1.00 82.31 79 THR A CA 1
ATOM 628 C C . THR A 1 79 ? -13.259 1.849 25.136 1.00 82.31 79 THR A C 1
ATOM 630 O O . THR A 1 79 ? -12.758 0.735 25.113 1.00 82.31 79 THR A O 1
ATOM 633 N N . LEU A 1 80 ? -13.836 2.400 24.067 1.00 84.44 80 LEU A N 1
ATOM 634 C CA . LEU A 1 80 ? -14.037 1.687 22.809 1.00 84.44 80 LEU A CA 1
ATOM 635 C C . LEU A 1 80 ? -12.709 1.397 22.085 1.00 84.44 80 LEU A C 1
ATOM 637 O O . LEU A 1 80 ? -12.531 0.305 21.553 1.00 84.44 80 LEU A O 1
ATOM 641 N N . GLU A 1 81 ? -11.754 2.328 22.124 1.00 86.19 81 GLU A N 1
ATOM 642 C CA . GLU A 1 81 ? -10.393 2.124 21.614 1.00 86.19 81 GLU A CA 1
ATOM 643 C C . GLU A 1 81 ? -9.645 1.048 22.408 1.00 86.19 81 GLU A C 1
ATOM 645 O O . GLU A 1 81 ? -9.079 0.129 21.813 1.00 86.19 81 GLU A O 1
ATOM 650 N N . GLY A 1 82 ? -9.707 1.104 23.743 1.00 84.62 82 GLY A N 1
ATOM 651 C CA . GLY A 1 82 ? -9.126 0.082 24.613 1.00 84.62 82 GLY A CA 1
ATOM 652 C C . GLY A 1 82 ? -9.709 -1.304 24.339 1.00 84.62 82 GLY A C 1
ATOM 653 O O . GLY A 1 82 ? -8.957 -2.242 24.084 1.00 84.62 82 GLY A O 1
ATOM 654 N N . SER A 1 83 ? -11.040 -1.413 24.298 1.00 85.00 83 SER A N 1
ATOM 655 C CA . SER A 1 83 ? -11.757 -2.652 23.981 1.00 85.00 83 SER A CA 1
ATOM 656 C C . SER A 1 83 ? -11.357 -3.230 22.623 1.00 85.00 83 SER A C 1
ATOM 658 O O . SER A 1 83 ? -11.131 -4.434 22.514 1.00 85.00 83 SER A O 1
ATOM 660 N N . ALA A 1 84 ? -11.233 -2.390 21.592 1.00 87.44 84 ALA A N 1
ATOM 661 C CA . ALA A 1 84 ? -10.844 -2.833 20.257 1.00 87.44 84 ALA A CA 1
ATOM 662 C C . ALA A 1 84 ? -9.420 -3.410 20.234 1.00 87.44 84 ALA A C 1
ATOM 664 O O . ALA A 1 84 ? -9.197 -4.492 19.688 1.00 87.44 84 ALA A O 1
ATOM 665 N N . MET A 1 85 ? -8.463 -2.724 20.866 1.00 87.12 85 MET A N 1
ATOM 666 C CA . MET A 1 85 ? -7.074 -3.189 20.950 1.00 87.12 85 MET A CA 1
ATOM 667 C C . MET A 1 85 ? -6.940 -4.473 21.773 1.00 87.12 85 MET A C 1
ATOM 669 O O . MET A 1 85 ? -6.136 -5.351 21.441 1.00 87.12 85 MET A O 1
ATOM 673 N N . GLU A 1 86 ? -7.743 -4.611 22.825 1.00 87.50 86 GLU A N 1
ATOM 674 C CA . GLU A 1 86 ? -7.774 -5.817 23.646 1.00 87.50 86 GLU A CA 1
ATOM 675 C C . GLU A 1 86 ? -8.318 -7.021 22.864 1.00 87.50 86 GLU A C 1
ATOM 677 O O . GLU A 1 86 ? -7.707 -8.090 22.878 1.00 87.50 86 GLU A O 1
ATOM 682 N N . LEU A 1 87 ? -9.398 -6.836 22.094 1.00 86.75 87 LEU A N 1
ATOM 683 C CA . LEU A 1 87 ? -9.952 -7.868 21.206 1.00 86.75 87 LEU A CA 1
ATOM 684 C C . LEU A 1 87 ? -8.929 -8.321 20.153 1.00 86.75 87 LEU A C 1
ATOM 686 O O . LEU A 1 87 ? -8.712 -9.524 19.984 1.00 86.75 8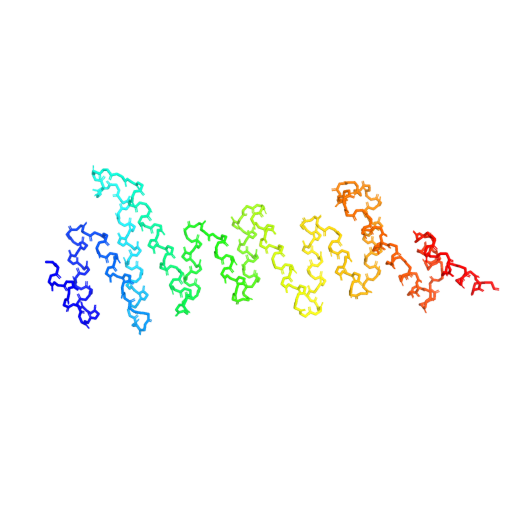7 LEU A O 1
ATOM 690 N N . ILE A 1 88 ? -8.234 -7.372 19.514 1.00 89.31 88 ILE A N 1
ATOM 691 C CA . ILE A 1 88 ? -7.160 -7.650 18.543 1.00 89.31 88 ILE A CA 1
ATOM 692 C C . ILE A 1 88 ? -6.041 -8.484 19.178 1.00 89.31 88 ILE A C 1
ATOM 694 O O . ILE A 1 88 ? -5.532 -9.424 18.558 1.00 89.31 88 ILE A O 1
ATOM 698 N N . SER A 1 89 ? -5.670 -8.158 20.417 1.00 87.94 89 SER A N 1
ATOM 699 C CA . SER A 1 89 ? -4.590 -8.829 21.146 1.00 87.94 89 SER A CA 1
ATOM 700 C C . SER A 1 89 ? -4.973 -10.239 21.607 1.00 87.94 89 SER A C 1
ATOM 702 O O . SER A 1 89 ? -4.124 -11.129 21.619 1.00 87.94 89 SER A O 1
ATOM 704 N N . ASN A 1 90 ? -6.250 -10.462 21.928 1.00 86.81 90 ASN A N 1
ATOM 705 C CA . ASN A 1 90 ? -6.762 -11.713 22.497 1.00 86.81 90 ASN A CA 1
ATOM 706 C C . ASN A 1 90 ? -7.354 -12.690 21.463 1.00 86.81 90 ASN A C 1
ATOM 708 O O . ASN A 1 90 ? -7.976 -13.681 21.836 1.00 86.81 90 ASN A O 1
ATOM 712 N N . GLY A 1 91 ? -7.147 -12.450 20.165 1.00 84.62 91 GLY A N 1
ATOM 713 C CA . GLY A 1 91 ? -7.532 -13.377 19.092 1.00 84.62 91 GLY A CA 1
ATOM 714 C C . GLY A 1 91 ? -8.891 -13.104 18.438 1.00 84.62 91 GLY A C 1
ATOM 715 O O . GLY A 1 91 ? -9.200 -13.737 17.431 1.00 84.62 91 GLY A O 1
ATOM 716 N N . HIS A 1 92 ? -9.647 -12.117 18.923 1.00 86.62 92 HIS A N 1
ATOM 717 C CA . HIS A 1 92 ? -10.880 -11.605 18.307 1.00 86.62 92 HIS A CA 1
ATOM 718 C C . HIS A 1 92 ? -10.557 -10.468 17.328 1.00 86.62 92 HIS A C 1
ATOM 720 O O . HIS A 1 92 ? -10.925 -9.305 17.511 1.00 86.62 92 HIS A O 1
ATOM 726 N N . PHE A 1 93 ? -9.743 -10.797 16.322 1.00 89.62 93 PHE A N 1
ATOM 727 C CA . PHE A 1 93 ? -9.137 -9.800 15.445 1.00 89.62 93 PHE A CA 1
ATOM 728 C C . PHE A 1 93 ? -10.171 -9.067 14.586 1.00 89.62 93 PHE A C 1
ATOM 730 O O . PHE A 1 93 ? -10.113 -7.845 14.475 1.00 89.62 93 PHE A O 1
ATOM 737 N N . ASP A 1 94 ? -11.104 -9.797 13.977 1.00 89.31 94 ASP A N 1
ATOM 738 C CA . ASP A 1 94 ? -12.058 -9.203 13.042 1.00 89.31 94 ASP A CA 1
ATOM 739 C C . ASP A 1 94 ? -13.057 -8.296 13.790 1.00 89.31 94 ASP A C 1
ATOM 741 O O . ASP A 1 94 ? -13.292 -7.169 13.357 1.00 89.31 94 ASP A O 1
ATOM 745 N N . GLU A 1 95 ? -13.520 -8.696 14.980 1.00 88.12 95 GLU A N 1
ATOM 746 C CA . GLU A 1 95 ? -14.397 -7.886 15.837 1.00 88.12 95 GLU A CA 1
ATOM 747 C C . GLU A 1 95 ? -13.720 -6.590 16.310 1.00 88.12 95 GLU A C 1
ATOM 749 O O . GLU A 1 95 ? -14.342 -5.525 16.352 1.00 88.12 95 GLU A O 1
ATOM 754 N N . GLY A 1 96 ? -12.427 -6.653 16.644 1.00 88.75 96 GLY A N 1
ATOM 755 C CA . GLY A 1 96 ? -11.654 -5.470 17.018 1.00 88.75 96 GLY A CA 1
ATOM 756 C C . GLY A 1 96 ? -11.446 -4.498 15.849 1.00 88.75 96 GLY A C 1
ATOM 757 O O . GLY A 1 96 ? -11.588 -3.286 16.019 1.00 88.75 96 GLY A O 1
ATOM 758 N N . ILE A 1 97 ? -11.190 -5.008 14.638 1.00 92.00 97 ILE A N 1
ATOM 759 C CA . ILE A 1 97 ? -11.098 -4.185 13.418 1.00 92.00 97 ILE A CA 1
ATOM 760 C C . ILE A 1 97 ? -12.441 -3.527 13.084 1.00 92.00 97 ILE A C 1
ATOM 762 O O . ILE A 1 97 ? -12.472 -2.334 12.763 1.00 92.00 97 ILE A O 1
ATOM 766 N N . GLU A 1 98 ? -13.549 -4.264 13.177 1.00 90.12 98 GLU A N 1
ATOM 767 C CA . GLU A 1 98 ? -14.896 -3.716 12.988 1.00 90.12 98 GLU A CA 1
ATOM 768 C C . GLU A 1 98 ? -15.174 -2.577 13.975 1.00 90.12 98 GLU A C 1
ATOM 770 O O . GLU A 1 98 ? -15.663 -1.516 13.579 1.00 90.12 98 GLU A O 1
ATOM 775 N N . MET A 1 99 ? -14.781 -2.747 15.240 1.00 88.81 99 MET A N 1
ATOM 776 C CA . MET A 1 99 ? -14.920 -1.721 16.272 1.00 88.81 99 MET A CA 1
ATOM 777 C C . MET A 1 99 ? -14.099 -0.459 15.953 1.00 88.81 99 MET A C 1
ATOM 779 O O . MET A 1 99 ? -14.637 0.649 16.032 1.00 88.81 99 MET A O 1
ATOM 783 N N . LEU A 1 100 ? -12.841 -0.601 15.510 1.00 89.81 100 LEU A N 1
ATOM 784 C CA . LEU A 1 100 ? -12.024 0.525 15.025 1.00 89.81 100 LEU A CA 1
ATOM 785 C C . LEU A 1 100 ? -12.687 1.251 13.844 1.00 89.81 100 LEU A C 1
ATOM 787 O O . LEU A 1 100 ? -12.690 2.485 13.787 1.00 89.81 100 LEU A O 1
ATOM 791 N N . CYS A 1 101 ? -13.293 0.505 12.919 1.00 90.50 101 CYS A N 1
ATOM 792 C CA . CYS A 1 101 ? -13.998 1.080 11.774 1.00 90.50 101 CYS A CA 1
ATOM 793 C C . CYS A 1 101 ? -15.259 1.848 12.195 1.00 90.50 101 CYS A C 1
ATOM 795 O O . CYS A 1 101 ? -15.487 2.952 11.696 1.00 90.50 101 CYS A O 1
ATOM 797 N N . LEU A 1 102 ? -16.044 1.313 13.137 1.00 86.69 102 LEU A N 1
ATOM 798 C CA . LEU A 1 102 ? -17.240 1.970 13.686 1.00 86.69 102 LEU A CA 1
ATOM 799 C C . LEU A 1 102 ? -16.910 3.280 14.414 1.00 86.69 102 LEU A C 1
ATOM 801 O O . LEU A 1 102 ? -17.704 4.219 14.379 1.00 86.69 102 LEU A O 1
ATOM 805 N N . MET A 1 103 ? -15.728 3.372 15.027 1.00 84.06 103 MET A N 1
ATOM 806 C CA . MET A 1 103 ? -15.222 4.610 15.632 1.00 84.06 103 MET A CA 1
ATOM 807 C C . MET A 1 103 ? -14.807 5.678 14.620 1.00 84.06 103 MET A C 1
ATOM 809 O O . MET A 1 103 ? -14.552 6.818 15.006 1.00 84.06 103 MET A O 1
ATOM 813 N N . GLY A 1 104 ? -14.705 5.329 13.338 1.00 84.75 104 GLY A N 1
ATOM 814 C CA . GLY A 1 104 ? -14.087 6.196 12.343 1.00 84.75 104 GLY A CA 1
ATOM 815 C C . GLY A 1 104 ? -12.561 6.252 12.461 1.00 84.75 104 GLY A C 1
ATOM 816 O O . GLY A 1 104 ? -11.954 7.208 11.988 1.00 84.75 104 GLY A O 1
ATOM 817 N N . ASN A 1 105 ? -11.932 5.250 13.089 1.00 88.69 105 ASN A N 1
ATOM 818 C CA . ASN A 1 105 ? -10.478 5.112 13.145 1.00 88.69 105 ASN A CA 1
ATOM 819 C C . ASN A 1 105 ? -9.989 4.083 12.109 1.00 88.69 105 ASN A C 1
ATOM 821 O O . ASN A 1 105 ? -9.316 3.099 12.425 1.00 88.69 105 ASN A O 1
ATOM 825 N N . GLN A 1 106 ? -10.352 4.293 10.838 1.00 91.75 106 GLN A N 1
ATOM 826 C CA . GLN A 1 106 ? -10.004 3.359 9.760 1.00 91.75 106 GLN A CA 1
ATOM 827 C C . GLN A 1 106 ? -8.496 3.330 9.477 1.00 91.75 106 GLN A C 1
ATOM 829 O O . GLN A 1 106 ? -7.987 2.333 8.969 1.00 91.75 106 GLN A O 1
ATOM 834 N N . MET A 1 107 ? -7.770 4.399 9.816 1.00 91.94 107 MET A N 1
ATOM 835 C CA . MET A 1 107 ? -6.318 4.454 9.652 1.00 91.94 107 MET A CA 1
ATOM 836 C C . MET A 1 107 ? -5.624 3.462 10.586 1.00 91.94 107 MET A C 1
ATOM 838 O O . MET A 1 107 ? -4.750 2.717 10.143 1.00 91.94 107 MET A O 1
ATOM 842 N N . GLU A 1 108 ? -6.034 3.404 11.855 1.00 90.44 108 GLU A N 1
ATOM 843 C CA . GLU A 1 108 ? -5.494 2.418 12.790 1.00 90.44 108 GLU A CA 1
ATOM 844 C C . GLU A 1 108 ? -5.915 0.997 12.406 1.00 90.44 108 GLU A C 1
ATOM 846 O O . GLU A 1 108 ? -5.067 0.110 12.346 1.00 90.44 108 GLU A O 1
ATOM 851 N N . ALA A 1 109 ? -7.171 0.797 11.990 1.00 92.50 109 ALA A N 1
ATOM 852 C CA . ALA A 1 109 ? -7.633 -0.489 11.464 1.00 92.50 109 ALA A CA 1
ATOM 853 C C . ALA A 1 109 ? -6.764 -0.992 10.293 1.00 92.50 109 ALA A C 1
ATOM 855 O O . ALA A 1 109 ? -6.356 -2.154 10.264 1.00 92.50 109 ALA A O 1
ATOM 856 N N . CYS A 1 110 ? -6.414 -0.111 9.349 1.00 93.75 110 CYS A N 1
ATOM 857 C CA . CYS A 1 110 ? -5.523 -0.458 8.242 1.00 93.75 110 CYS A CA 1
ATOM 858 C C . CYS A 1 110 ? -4.126 -0.866 8.728 1.00 93.75 110 CYS A C 1
ATOM 860 O O . CYS A 1 110 ? -3.571 -1.826 8.201 1.00 93.75 110 CYS A O 1
ATOM 862 N N . LYS A 1 111 ? -3.546 -0.181 9.725 1.00 92.12 111 LYS A N 1
ATOM 863 C CA . LYS A 1 111 ? -2.226 -0.554 10.270 1.00 92.12 111 LYS A CA 1
ATOM 864 C C . LYS A 1 111 ? -2.253 -1.940 10.906 1.00 92.12 111 LYS A C 1
ATOM 866 O O . LYS A 1 111 ? -1.413 -2.767 10.565 1.00 92.12 111 LYS A O 1
ATOM 871 N N . GLN A 1 112 ? -3.255 -2.212 11.737 1.00 91.31 112 GLN A N 1
ATOM 872 C CA . GLN A 1 112 ? -3.425 -3.511 12.390 1.00 91.31 112 GLN A CA 1
ATOM 873 C C . GLN A 1 112 ? -3.617 -4.642 11.361 1.00 91.31 112 GLN A C 1
ATOM 875 O O . GLN A 1 112 ? -3.036 -5.720 11.488 1.00 91.31 112 GLN A O 1
ATOM 880 N N . LEU A 1 113 ? -4.365 -4.388 10.277 1.00 92.94 113 LEU A N 1
ATOM 881 C CA . LEU A 1 113 ? -4.501 -5.327 9.154 1.00 92.94 113 LEU A CA 1
ATOM 882 C C . LEU A 1 113 ? -3.173 -5.583 8.427 1.00 92.94 113 LEU A C 1
ATOM 884 O O . LEU A 1 113 ? -2.894 -6.724 8.054 1.00 92.94 113 LEU A O 1
ATOM 888 N N . MET A 1 114 ? -2.355 -4.546 8.233 1.00 91.06 114 MET A N 1
ATOM 889 C CA . MET A 1 114 ? -1.032 -4.676 7.615 1.00 91.06 114 MET A CA 1
ATOM 890 C C . MET A 1 114 ? -0.068 -5.496 8.485 1.00 91.06 114 MET A C 1
ATOM 892 O O . MET A 1 114 ? 0.689 -6.292 7.941 1.00 91.06 114 MET A O 1
ATOM 896 N N . GLU A 1 115 ? -0.118 -5.350 9.812 1.00 90.50 115 GLU A N 1
ATOM 897 C CA . GLU A 1 115 ? 0.724 -6.104 10.758 1.00 90.50 115 GLU A CA 1
ATOM 898 C C . GLU A 1 115 ? 0.382 -7.600 10.831 1.00 90.50 115 GLU A C 1
ATOM 900 O O . GLU A 1 115 ? 1.242 -8.416 11.156 1.00 90.50 115 GLU A O 1
ATOM 905 N N . LYS A 1 116 ? -0.860 -7.983 10.508 1.00 87.75 116 LYS A N 1
ATOM 906 C CA . LYS A 1 116 ? -1.315 -9.386 10.456 1.00 87.75 116 LYS A CA 1
ATOM 907 C C . LYS A 1 116 ? -1.276 -9.998 9.053 1.00 87.75 116 LYS A C 1
ATOM 909 O O . LYS A 1 116 ? -1.995 -10.962 8.794 1.00 87.75 116 LYS A O 1
ATOM 914 N N . ASP A 1 117 ? -0.511 -9.418 8.130 1.00 86.31 117 ASP A N 1
ATOM 915 C CA . ASP A 1 117 ? -0.406 -9.841 6.724 1.00 86.31 117 ASP A CA 1
ATOM 916 C C . ASP A 1 117 ? -1.738 -9.837 5.933 1.00 86.31 117 ASP A C 1
ATOM 918 O O . ASP A 1 117 ? -1.796 -10.284 4.783 1.00 86.31 117 ASP A O 1
ATOM 922 N N . LYS A 1 118 ? -2.815 -9.240 6.466 1.00 89.06 118 LYS A N 1
ATOM 923 C CA . LYS A 1 118 ? -4.115 -9.059 5.785 1.00 89.06 118 LYS A CA 1
ATOM 924 C C . LYS A 1 118 ? -4.108 -7.806 4.889 1.00 89.06 118 LYS A C 1
ATOM 926 O O . LYS A 1 118 ? -5.024 -6.980 4.905 1.00 89.06 118 LYS A O 1
ATOM 931 N N . THR A 1 119 ? -3.059 -7.659 4.082 1.00 89.00 119 THR A N 1
ATOM 932 C CA . THR A 1 119 ? -2.745 -6.418 3.347 1.00 89.00 119 THR A CA 1
ATOM 933 C C . THR A 1 119 ? -3.776 -6.039 2.280 1.00 89.00 119 THR A C 1
ATOM 935 O O . THR A 1 119 ? -4.099 -4.864 2.125 1.00 89.00 119 THR A O 1
ATOM 938 N N . ILE A 1 120 ? -4.358 -7.016 1.576 1.00 90.06 120 ILE A N 1
ATOM 939 C CA . ILE A 1 120 ? -5.382 -6.762 0.546 1.00 90.06 120 ILE A CA 1
ATOM 940 C C . ILE A 1 120 ? -6.625 -6.115 1.171 1.00 90.06 120 ILE A C 1
ATOM 942 O O . ILE A 1 120 ? -7.149 -5.137 0.638 1.00 90.06 120 ILE A O 1
ATOM 946 N N . THR A 1 121 ? -7.069 -6.621 2.323 1.00 91.75 121 THR A N 1
ATOM 947 C CA . THR A 1 121 ?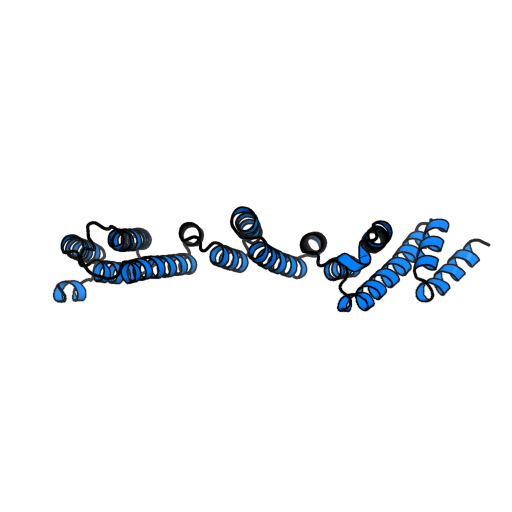 -8.204 -6.061 3.066 1.00 91.75 121 THR A CA 1
ATOM 948 C C . THR A 1 121 ? -7.907 -4.639 3.535 1.00 91.75 121 THR A C 1
ATOM 950 O O . THR A 1 121 ? -8.756 -3.763 3.379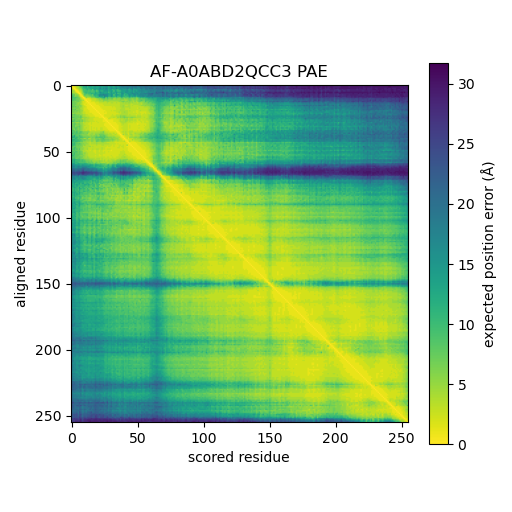 1.00 91.75 121 THR A O 1
ATOM 953 N N . ALA A 1 122 ? -6.688 -4.379 4.026 1.00 93.44 122 ALA A N 1
ATOM 954 C CA . ALA A 1 122 ? -6.256 -3.034 4.414 1.00 93.44 122 ALA A CA 1
ATOM 955 C C . ALA A 1 122 ? -6.328 -2.045 3.241 1.00 93.44 122 ALA A C 1
ATOM 957 O O . ALA A 1 122 ? -6.815 -0.929 3.398 1.00 93.44 122 ALA A O 1
ATOM 958 N N . VAL A 1 123 ? -5.887 -2.457 2.049 1.00 93.31 123 VAL A N 1
ATOM 959 C CA . VAL A 1 123 ? -5.921 -1.616 0.843 1.00 93.31 123 VAL A CA 1
ATOM 960 C C . VAL A 1 123 ? -7.352 -1.314 0.403 1.00 93.31 123 VAL A C 1
ATOM 962 O O . VAL A 1 123 ? -7.655 -0.171 0.061 1.00 93.31 123 VAL A O 1
ATOM 965 N N . TRP A 1 124 ? -8.245 -2.307 0.420 1.00 94.06 124 TRP A N 1
ATOM 966 C CA . TRP A 1 124 ? -9.659 -2.089 0.098 1.00 94.06 124 TRP A CA 1
ATOM 967 C C . TRP A 1 124 ? -10.327 -1.136 1.082 1.00 94.06 124 TRP A C 1
ATOM 969 O O . TRP A 1 124 ? -10.990 -0.189 0.654 1.00 94.06 124 TRP A O 1
ATOM 979 N N . LEU A 1 125 ? -10.097 -1.345 2.380 1.00 92.94 125 LEU A N 1
ATOM 980 C CA . LEU A 1 125 ? -10.592 -0.456 3.422 1.00 92.94 125 LEU A CA 1
ATOM 981 C C . LEU A 1 125 ? -10.077 0.968 3.186 1.00 92.94 125 LEU A C 1
ATOM 983 O O . LEU A 1 125 ? -10.882 1.877 2.998 1.00 92.94 125 LEU A O 1
ATOM 987 N N . ALA A 1 126 ? -8.761 1.142 3.044 1.00 93.88 126 ALA A N 1
ATOM 988 C CA . ALA A 1 126 ? -8.134 2.436 2.795 1.00 93.88 126 ALA A CA 1
ATOM 989 C C . ALA A 1 126 ? -8.739 3.168 1.589 1.00 93.88 126 ALA A C 1
ATOM 991 O O . ALA A 1 126 ? -9.155 4.317 1.716 1.00 93.88 126 ALA A O 1
ATOM 992 N N . LYS A 1 127 ? -8.866 2.495 0.440 1.00 93.50 127 LYS A N 1
ATOM 993 C CA . LYS A 1 127 ? -9.432 3.097 -0.778 1.00 93.50 127 LYS A CA 1
ATOM 994 C C . LYS A 1 127 ? -10.909 3.469 -0.653 1.00 93.50 127 LYS A C 1
ATOM 996 O O . LYS A 1 127 ? -11.366 4.341 -1.386 1.00 93.50 127 LYS A O 1
ATOM 1001 N N . SER A 1 128 ? -11.657 2.782 0.209 1.00 93.50 128 SER A N 1
ATOM 1002 C CA . SER A 1 128 ? -13.101 2.991 0.369 1.00 93.50 128 SER A CA 1
ATOM 1003 C C . SER A 1 128 ? -13.458 4.045 1.417 1.00 93.50 128 SER A C 1
ATOM 1005 O O . SER A 1 128 ? -14.489 4.700 1.279 1.00 93.50 128 SER A O 1
ATOM 1007 N N . THR A 1 129 ? -12.623 4.230 2.444 1.00 91.81 129 THR A N 1
ATOM 1008 C CA . THR A 1 129 ? -12.965 5.076 3.598 1.00 91.81 129 THR A CA 1
ATOM 1009 C C . THR A 1 129 ? -12.004 6.230 3.851 1.00 91.81 129 THR A C 1
ATOM 1011 O O . THR A 1 129 ? -12.427 7.248 4.398 1.00 91.81 129 THR A O 1
ATOM 1014 N N . LEU A 1 130 ? -10.714 6.082 3.531 1.00 92.69 130 LEU A N 1
ATOM 1015 C CA . LEU A 1 130 ? -9.706 7.084 3.877 1.00 92.69 130 LEU A CA 1
ATOM 1016 C C . LEU A 1 130 ? -9.658 8.221 2.855 1.00 92.69 130 LEU A C 1
ATOM 1018 O O . LEU A 1 130 ? -10.007 8.069 1.683 1.00 92.69 130 LEU A O 1
ATOM 1022 N N . LYS A 1 131 ? -9.173 9.380 3.308 1.00 93.50 131 LYS A N 1
ATOM 1023 C CA . LYS A 1 131 ? -8.836 10.494 2.417 1.00 93.50 131 LYS A CA 1
ATOM 1024 C C . LYS A 1 131 ? -7.638 10.119 1.545 1.00 93.50 131 LYS A C 1
ATOM 1026 O O . LYS A 1 131 ? -6.877 9.214 1.876 1.00 93.50 131 LYS A O 1
ATOM 1031 N N . LYS A 1 132 ? -7.451 10.859 0.448 1.00 90.69 132 LYS A N 1
ATOM 1032 C CA . LYS A 1 132 ? -6.393 10.602 -0.539 1.00 90.69 132 LYS A CA 1
ATOM 1033 C C . LYS A 1 132 ? -5.006 10.448 0.109 1.00 90.69 132 LYS A C 1
ATOM 1035 O O . LYS A 1 132 ? -4.366 9.431 -0.109 1.00 90.69 132 LYS A O 1
ATOM 1040 N N . GLU A 1 133 ? -4.602 11.387 0.961 1.00 91.62 133 GLU A N 1
ATOM 1041 C CA . GLU A 1 133 ? -3.283 11.400 1.623 1.00 91.62 133 GLU A CA 1
ATOM 1042 C C . GLU A 1 133 ? -3.048 10.171 2.526 1.00 91.62 133 GLU A C 1
ATOM 1044 O O . GLU A 1 133 ? -2.014 9.498 2.456 1.00 91.62 133 GLU A O 1
ATOM 1049 N N . ASP A 1 134 ? -4.044 9.819 3.342 1.00 92.12 134 ASP A N 1
ATOM 1050 C CA . ASP A 1 134 ? -3.977 8.652 4.228 1.00 92.12 134 ASP A CA 1
ATOM 1051 C C . ASP A 1 134 ? -3.986 7.342 3.425 1.00 92.12 134 ASP A C 1
ATOM 1053 O O . ASP A 1 134 ? -3.223 6.413 3.708 1.00 92.12 134 ASP A O 1
ATOM 1057 N N . CYS A 1 135 ? -4.807 7.275 2.372 1.00 93.94 135 CYS A N 1
ATOM 1058 C CA . CYS A 1 135 ? -4.857 6.136 1.461 1.00 93.94 135 CYS A CA 1
ATOM 1059 C C . CYS A 1 135 ? -3.511 5.926 0.753 1.00 93.94 135 CYS A C 1
ATOM 1061 O O . CYS A 1 135 ? -3.037 4.793 0.662 1.00 93.94 135 CYS A O 1
ATOM 1063 N N . GLU A 1 136 ? -2.873 6.994 0.272 1.00 93.75 136 GLU A N 1
ATOM 1064 C CA . GLU A 1 136 ? -1.547 6.941 -0.353 1.00 93.75 136 GLU A CA 1
ATOM 1065 C C . GLU A 1 136 ? -0.484 6.422 0.620 1.00 93.75 136 GLU A C 1
ATOM 1067 O O . GLU A 1 136 ? 0.372 5.622 0.236 1.00 93.75 136 GLU A O 1
ATOM 1072 N N . THR A 1 137 ? -0.580 6.790 1.899 1.00 93.62 137 THR A N 1
ATOM 1073 C CA . THR A 1 137 ? 0.316 6.287 2.949 1.00 93.62 137 THR A CA 1
ATOM 1074 C C . THR A 1 137 ? 0.186 4.772 3.131 1.00 93.62 137 THR A C 1
ATOM 1076 O O . THR A 1 137 ? 1.199 4.068 3.211 1.00 93.62 137 THR A O 1
ATOM 1079 N N . ILE A 1 138 ? -1.041 4.239 3.163 1.00 94.69 138 ILE A N 1
ATOM 1080 C CA . ILE A 1 138 ? -1.281 2.789 3.256 1.00 94.69 138 ILE A CA 1
ATOM 1081 C C . ILE A 1 138 ? -0.811 2.069 1.988 1.00 94.69 138 ILE A C 1
ATOM 1083 O O . ILE A 1 138 ? -0.106 1.063 2.079 1.00 94.69 138 ILE A O 1
ATOM 1087 N N . LEU A 1 139 ? -1.130 2.604 0.807 1.00 94.25 139 LEU A N 1
ATOM 1088 C CA . LEU A 1 139 ? -0.697 2.043 -0.476 1.00 94.25 139 LEU A CA 1
ATOM 1089 C C . LEU A 1 139 ? 0.829 2.001 -0.602 1.00 94.25 139 LEU A C 1
ATOM 1091 O O . LEU A 1 139 ? 1.370 1.003 -1.073 1.00 94.25 139 LEU A O 1
ATOM 1095 N N . ARG A 1 140 ? 1.538 3.035 -0.132 1.00 94.31 140 ARG A N 1
ATOM 1096 C CA . ARG A 1 140 ? 3.006 3.065 -0.123 1.00 94.31 140 ARG A CA 1
ATOM 1097 C C . ARG A 1 140 ? 3.584 1.979 0.779 1.00 94.31 140 ARG A C 1
ATOM 1099 O O . ARG A 1 140 ? 4.488 1.259 0.360 1.00 94.31 140 ARG A O 1
ATOM 1106 N N . LYS A 1 141 ? 3.046 1.813 1.992 1.00 92.62 141 LYS A N 1
ATOM 1107 C CA . LYS A 1 141 ? 3.452 0.724 2.902 1.00 92.62 141 LYS A CA 1
ATOM 1108 C C . LYS A 1 141 ? 3.207 -0.649 2.282 1.00 92.62 141 LYS A C 1
ATOM 1110 O O . LYS A 1 141 ? 4.065 -1.523 2.372 1.00 92.62 141 LYS A O 1
ATOM 1115 N N . TRP A 1 142 ? 2.068 -0.822 1.618 1.00 93.12 142 TRP A N 1
ATOM 1116 C CA . TRP A 1 142 ? 1.759 -2.049 0.894 1.00 93.12 142 TRP A CA 1
ATOM 1117 C C . TRP A 1 142 ? 2.736 -2.307 -0.254 1.00 93.12 142 TRP A C 1
ATOM 1119 O O . TRP A 1 142 ? 3.277 -3.404 -0.344 1.00 93.12 142 TRP A O 1
ATOM 1129 N N . ALA A 1 143 ? 3.050 -1.297 -1.067 1.00 92.94 143 ALA A N 1
ATOM 1130 C CA . ALA A 1 143 ? 4.027 -1.421 -2.146 1.00 92.94 143 ALA A CA 1
ATOM 1131 C C . ALA A 1 143 ? 5.413 -1.838 -1.628 1.00 92.94 143 ALA A C 1
ATOM 1133 O O . ALA A 1 143 ? 6.039 -2.726 -2.202 1.00 92.94 143 ALA A O 1
ATOM 1134 N N . VAL A 1 144 ? 5.869 -1.267 -0.508 1.00 91.44 144 VAL A N 1
ATOM 1135 C CA . VAL A 1 144 ? 7.128 -1.670 0.144 1.00 91.44 144 VAL A CA 1
ATOM 1136 C C . VAL A 1 144 ? 7.074 -3.127 0.615 1.00 91.44 144 VAL A C 1
ATOM 1138 O O . VAL A 1 144 ? 8.014 -3.882 0.369 1.00 91.44 144 VAL A O 1
ATOM 1141 N N . ALA A 1 145 ? 5.966 -3.558 1.223 1.00 89.38 145 ALA A N 1
ATOM 1142 C CA . ALA A 1 145 ? 5.783 -4.952 1.630 1.00 89.38 145 ALA A CA 1
ATOM 1143 C C . ALA A 1 145 ? 5.798 -5.921 0.429 1.00 89.38 145 ALA A C 1
ATOM 1145 O O . ALA A 1 145 ? 6.382 -7.002 0.514 1.00 89.38 145 ALA A O 1
ATOM 1146 N N . LEU A 1 146 ? 5.222 -5.522 -0.713 1.00 89.38 146 LEU A N 1
ATOM 1147 C CA . LEU A 1 146 ? 5.254 -6.309 -1.951 1.00 89.38 146 LEU A CA 1
ATOM 1148 C C . LEU A 1 146 ? 6.679 -6.471 -2.503 1.00 89.38 146 LEU A C 1
ATOM 1150 O O . LEU A 1 146 ? 7.004 -7.546 -3.003 1.00 89.38 146 LEU A O 1
ATOM 1154 N N . ILE A 1 147 ? 7.541 -5.449 -2.389 1.00 88.81 147 ILE A N 1
ATOM 1155 C CA . ILE A 1 147 ? 8.952 -5.550 -2.812 1.00 88.81 147 ILE A CA 1
ATOM 1156 C C . ILE A 1 147 ? 9.704 -6.593 -1.981 1.00 88.81 147 ILE A C 1
ATOM 1158 O O . ILE A 1 147 ? 10.492 -7.364 -2.532 1.00 88.81 147 ILE A O 1
ATOM 1162 N N . SER A 1 148 ? 9.467 -6.607 -0.668 1.00 86.19 148 SER A N 1
ATOM 1163 C CA . SER A 1 148 ? 10.098 -7.542 0.272 1.00 86.19 148 SER A CA 1
ATOM 1164 C C . SER A 1 148 ? 9.588 -8.981 0.129 1.00 86.19 148 SER A C 1
ATOM 1166 O O . SER A 1 148 ? 10.199 -9.906 0.659 1.00 86.19 148 SER A O 1
ATOM 1168 N N . SER A 1 149 ? 8.475 -9.174 -0.580 1.00 82.94 149 SER A N 1
ATOM 1169 C CA . SER A 1 149 ? 7.868 -10.477 -0.841 1.00 82.94 149 SER A CA 1
ATOM 1170 C C . SER A 1 149 ? 8.467 -11.158 -2.088 1.00 82.94 149 SER A C 1
ATOM 1172 O O . SER A 1 149 ? 9.527 -10.790 -2.601 1.00 82.94 149 SER A O 1
ATOM 1174 N N . LYS A 1 150 ? 7.793 -12.204 -2.579 1.00 77.00 150 LYS A N 1
ATOM 1175 C CA . LYS A 1 150 ? 8.170 -12.963 -3.782 1.00 77.00 150 LYS A CA 1
ATOM 1176 C C . LYS A 1 150 ? 8.314 -12.056 -5.012 1.00 77.00 150 LYS A C 1
ATOM 1178 O O . LYS A 1 150 ? 7.621 -11.050 -5.150 1.00 77.00 150 LYS A O 1
ATOM 1183 N N . SER A 1 151 ? 9.171 -12.465 -5.951 1.00 68.69 151 SER A N 1
ATOM 1184 C CA . SER A 1 151 ? 9.485 -11.710 -7.175 1.00 68.69 151 SER A CA 1
ATOM 1185 C C . SER A 1 151 ? 8.259 -11.346 -8.018 1.00 68.69 151 SER A C 1
ATOM 1187 O O . SER A 1 151 ? 8.215 -10.252 -8.573 1.00 68.69 151 SER A O 1
ATOM 1189 N N . GLU A 1 152 ? 7.249 -12.213 -8.070 1.00 76.81 152 GLU A N 1
ATOM 1190 C CA . GLU A 1 152 ? 6.019 -12.018 -8.854 1.00 76.81 152 GLU A CA 1
ATOM 1191 C C . GLU A 1 152 ? 5.233 -10.765 -8.432 1.00 76.81 152 GLU A C 1
ATOM 1193 O O . GLU A 1 152 ? 4.615 -10.098 -9.262 1.00 76.81 152 GLU A O 1
ATOM 1198 N N . PHE A 1 153 ? 5.311 -10.381 -7.156 1.00 83.25 153 PHE 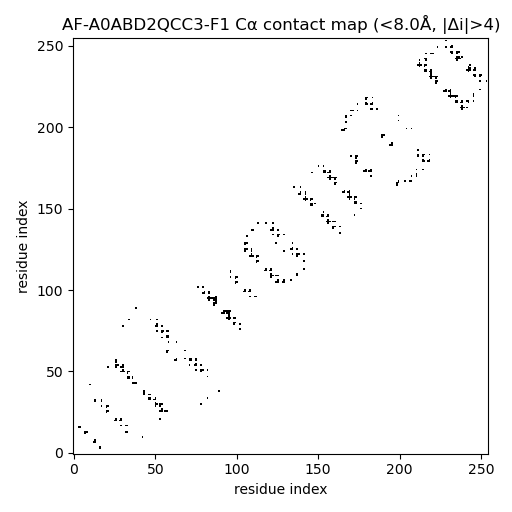A N 1
ATOM 1199 C CA . PHE A 1 153 ? 4.598 -9.220 -6.625 1.00 83.25 153 PHE A CA 1
ATOM 1200 C C . PHE A 1 153 ? 5.340 -7.896 -6.828 1.00 83.25 153 PHE A C 1
ATOM 1202 O O . PHE A 1 153 ? 4.745 -6.827 -6.684 1.00 83.25 153 PHE A O 1
ATOM 1209 N N . LYS A 1 154 ? 6.616 -7.937 -7.228 1.00 88.06 154 LYS A N 1
ATOM 1210 C CA . LYS A 1 154 ? 7.421 -6.730 -7.463 1.00 88.06 154 LYS A CA 1
ATOM 1211 C C . LYS A 1 154 ? 6.908 -5.916 -8.654 1.00 88.06 154 LYS A C 1
ATOM 1213 O O . LYS A 1 154 ? 6.943 -4.691 -8.612 1.00 88.06 154 LYS A O 1
ATOM 1218 N N . VAL A 1 155 ? 6.356 -6.569 -9.681 1.00 89.88 155 VAL A N 1
ATOM 1219 C CA . VAL A 1 155 ? 5.709 -5.865 -10.806 1.00 89.88 155 VAL A CA 1
ATOM 1220 C C . VAL A 1 155 ? 4.456 -5.121 -10.332 1.00 89.88 155 VAL A C 1
ATOM 1222 O O . VAL A 1 155 ? 4.257 -3.962 -10.690 1.00 89.88 155 VAL A O 1
ATOM 1225 N N . MET A 1 156 ? 3.648 -5.742 -9.465 1.00 91.19 156 MET A N 1
ATOM 1226 C CA . MET A 1 156 ? 2.498 -5.073 -8.845 1.00 91.19 156 MET A CA 1
ATOM 1227 C C . MET A 1 156 ? 2.944 -3.863 -8.015 1.00 91.19 156 MET A C 1
ATOM 1229 O O . MET A 1 156 ? 2.348 -2.796 -8.132 1.00 91.19 156 MET A O 1
ATOM 1233 N N . ALA A 1 157 ? 4.025 -3.992 -7.238 1.00 93.25 157 ALA A N 1
ATOM 1234 C CA . ALA A 1 157 ? 4.587 -2.874 -6.482 1.00 93.25 157 ALA A CA 1
ATOM 1235 C C . ALA A 1 157 ? 4.941 -1.688 -7.393 1.00 93.25 157 ALA A C 1
ATOM 1237 O O . ALA A 1 157 ? 4.590 -0.553 -7.077 1.00 93.25 157 ALA A O 1
ATOM 1238 N N . ALA A 1 158 ? 5.563 -1.944 -8.551 1.00 93.38 158 ALA A N 1
ATOM 1239 C CA . ALA A 1 158 ? 5.878 -0.900 -9.524 1.00 93.38 158 ALA A CA 1
ATOM 1240 C C . ALA A 1 158 ? 4.619 -0.165 -10.017 1.00 93.38 158 ALA A C 1
ATOM 1242 O O . ALA A 1 158 ? 4.614 1.063 -10.057 1.00 93.38 158 ALA A O 1
ATOM 1243 N N . PHE A 1 159 ? 3.526 -0.878 -10.313 1.00 92.75 159 PHE A N 1
ATOM 1244 C CA . PHE A 1 159 ? 2.260 -0.236 -10.691 1.00 92.75 159 PHE A CA 1
ATOM 1245 C C . PHE A 1 159 ? 1.662 0.618 -9.571 1.00 92.75 159 PHE A C 1
ATOM 1247 O O . PHE A 1 159 ? 1.114 1.685 -9.846 1.00 92.75 159 PHE A O 1
ATOM 1254 N N . VAL A 1 160 ? 1.792 0.190 -8.313 1.00 94.56 160 VAL A N 1
ATOM 1255 C CA . VAL A 1 160 ? 1.353 0.999 -7.169 1.00 94.56 160 VAL A CA 1
ATOM 1256 C C . VAL A 1 160 ? 2.174 2.284 -7.072 1.00 94.56 160 VAL A C 1
ATOM 1258 O O . VAL A 1 160 ? 1.589 3.348 -6.910 1.00 94.56 160 VAL A O 1
ATOM 1261 N N . PHE A 1 161 ? 3.498 2.232 -7.240 1.00 94.81 161 PHE A N 1
ATOM 1262 C CA . PHE A 1 161 ? 4.324 3.446 -7.249 1.00 94.81 161 PHE A CA 1
ATOM 1263 C C . PHE A 1 161 ? 3.980 4.388 -8.409 1.00 94.81 161 PHE A C 1
ATOM 1265 O O . PHE A 1 161 ? 3.89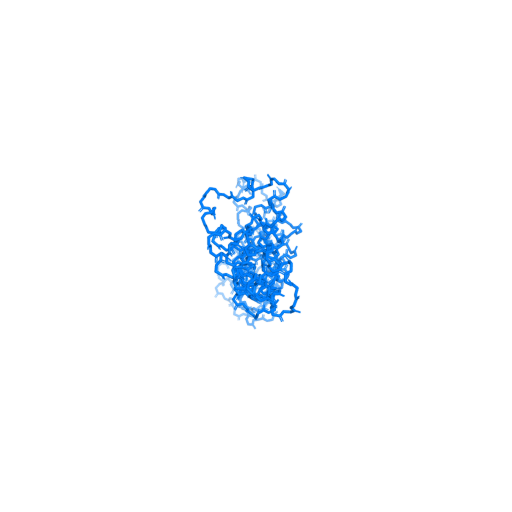5 5.591 -8.185 1.00 94.81 161 PHE A O 1
ATOM 1272 N N . ILE A 1 162 ? 3.669 3.862 -9.601 1.00 93.50 162 ILE A N 1
ATOM 1273 C CA . ILE A 1 162 ? 3.157 4.678 -10.717 1.00 93.50 162 ILE A CA 1
ATOM 1274 C C . ILE A 1 162 ? 1.852 5.379 -10.325 1.00 93.50 162 ILE A C 1
ATOM 1276 O O . ILE A 1 162 ? 1.703 6.573 -10.570 1.00 93.50 162 ILE A O 1
ATOM 1280 N N . TYR A 1 163 ? 0.917 4.661 -9.696 1.00 92.31 163 TYR A N 1
ATOM 1281 C CA . TYR A 1 163 ? -0.342 5.242 -9.218 1.00 92.31 163 TYR A CA 1
ATOM 1282 C C . TYR A 1 163 ? -0.119 6.343 -8.167 1.00 92.31 163 TYR A C 1
ATOM 1284 O O . TYR A 1 163 ? -0.853 7.326 -8.143 1.00 92.31 163 TYR A O 1
ATOM 1292 N N . LEU A 1 164 ? 0.903 6.192 -7.321 1.00 93.25 164 LEU A N 1
ATOM 1293 C CA . LEU A 1 164 ? 1.296 7.172 -6.304 1.00 93.25 164 LEU A CA 1
ATOM 1294 C C . LEU A 1 164 ? 2.117 8.352 -6.861 1.00 93.25 164 LEU A C 1
ATOM 1296 O O . LEU A 1 164 ? 2.492 9.229 -6.087 1.00 93.25 164 LEU A O 1
ATOM 1300 N N . GLY A 1 165 ? 2.426 8.373 -8.162 1.00 91.56 165 GLY A N 1
ATOM 1301 C CA . GLY A 1 165 ? 3.261 9.404 -8.792 1.00 91.56 165 GLY A CA 1
ATOM 1302 C C . GLY A 1 165 ? 4.769 9.245 -8.553 1.00 91.56 165 GLY A C 1
ATOM 1303 O O . GLY A 1 165 ? 5.545 10.145 -8.849 1.00 91.56 165 GLY A O 1
ATOM 1304 N N . ASP A 1 166 ? 5.212 8.108 -8.016 1.00 92.69 166 ASP A N 1
ATOM 1305 C CA . ASP A 1 166 ? 6.619 7.819 -7.726 1.00 92.69 166 ASP A CA 1
ATOM 1306 C C . ASP A 1 166 ? 7.251 7.018 -8.876 1.00 92.69 166 ASP A C 1
ATOM 1308 O O . ASP A 1 166 ? 7.482 5.804 -8.823 1.00 92.69 166 ASP A O 1
ATOM 1312 N N . HIS A 1 167 ? 7.453 7.712 -9.991 1.00 93.25 167 HIS A N 1
ATOM 1313 C CA . HIS A 1 167 ? 7.842 7.101 -11.262 1.00 93.25 167 HIS A CA 1
ATOM 1314 C C . HIS A 1 167 ? 9.259 6.523 -11.243 1.00 93.25 167 HIS A C 1
ATOM 1316 O O . HIS A 1 167 ? 9.523 5.498 -11.876 1.00 93.25 167 HIS A O 1
ATOM 1322 N N . VAL A 1 168 ? 10.172 7.153 -10.501 1.00 93.81 168 VAL A N 1
ATOM 1323 C CA . VAL A 1 168 ? 11.568 6.711 -10.419 1.00 93.81 168 VAL A CA 1
ATOM 1324 C C . VAL A 1 168 ? 11.676 5.416 -9.626 1.00 93.81 168 VAL A C 1
ATOM 1326 O O . VAL A 1 168 ? 12.295 4.470 -10.117 1.00 93.81 168 VAL A O 1
ATOM 1329 N N . GLN A 1 169 ? 10.991 5.308 -8.483 1.00 93.69 169 GLN A N 1
ATOM 1330 C CA . GLN A 1 169 ? 10.936 4.062 -7.718 1.00 93.69 169 GLN A CA 1
ATOM 1331 C C . GLN A 1 169 ? 10.322 2.922 -8.545 1.00 93.69 169 GLN A C 1
ATOM 1333 O O . GLN A 1 169 ? 10.843 1.803 -8.554 1.00 93.69 169 GLN A O 1
ATOM 1338 N N . ALA A 1 170 ? 9.249 3.194 -9.295 1.00 94.81 170 ALA A N 1
ATOM 1339 C CA . ALA A 1 170 ? 8.642 2.201 -10.180 1.00 94.81 170 ALA A CA 1
ATOM 1340 C C . ALA A 1 170 ? 9.628 1.684 -11.242 1.00 94.81 170 ALA A C 1
ATOM 1342 O O . ALA A 1 170 ? 9.758 0.472 -11.440 1.00 94.81 170 ALA A O 1
ATOM 1343 N N . MET A 1 171 ? 10.366 2.590 -11.892 1.00 94.31 171 MET A N 1
ATOM 1344 C CA . MET A 1 171 ? 11.389 2.226 -12.875 1.00 94.31 171 MET A CA 1
ATOM 1345 C C . MET A 1 171 ? 12.544 1.443 -12.249 1.00 94.31 171 MET A C 1
ATOM 1347 O O . MET A 1 171 ? 13.000 0.475 -12.852 1.00 94.31 171 MET A O 1
ATOM 1351 N N . GLN A 1 172 ? 12.992 1.798 -11.041 1.00 94.12 172 GLN A N 1
ATOM 1352 C CA . GLN A 1 172 ? 14.028 1.046 -10.323 1.00 94.12 172 GLN A CA 1
ATOM 1353 C C . GLN A 1 172 ? 13.613 -0.402 -10.068 1.00 94.12 172 GLN A C 1
ATOM 1355 O O . GLN A 1 172 ? 14.395 -1.321 -10.322 1.00 94.12 172 GLN A O 1
ATOM 1360 N N . ILE A 1 173 ? 12.380 -0.615 -9.599 1.00 93.44 173 ILE A N 1
ATOM 1361 C CA . ILE A 1 173 ? 11.855 -1.957 -9.329 1.00 93.44 173 ILE A CA 1
ATOM 1362 C C . ILE A 1 173 ? 11.836 -2.774 -10.621 1.00 93.44 173 ILE A C 1
ATOM 1364 O O . ILE A 1 173 ? 12.379 -3.877 -10.654 1.00 93.44 173 ILE A O 1
ATOM 1368 N N . LEU A 1 174 ? 11.283 -2.225 -11.704 1.00 93.38 174 LEU A N 1
ATOM 1369 C CA . LEU A 1 174 ? 11.228 -2.907 -13.000 1.00 93.38 174 LEU A CA 1
ATOM 1370 C C . LEU A 1 174 ? 12.624 -3.187 -13.579 1.00 93.38 174 LEU A C 1
ATOM 1372 O O . LEU A 1 174 ? 12.851 -4.260 -14.140 1.00 93.38 174 LEU A O 1
ATOM 1376 N N . ASN A 1 175 ? 13.571 -2.265 -13.399 1.00 92.31 175 ASN A N 1
ATOM 1377 C CA . ASN A 1 175 ? 14.955 -2.442 -13.832 1.00 92.31 175 ASN A CA 1
ATOM 1378 C C . ASN A 1 175 ? 15.656 -3.562 -13.045 1.00 92.31 175 ASN A C 1
ATOM 1380 O O . ASN A 1 175 ? 16.365 -4.377 -13.630 1.00 92.31 175 ASN A O 1
ATOM 1384 N N . SER A 1 176 ? 15.393 -3.670 -11.736 1.00 91.75 176 SER A N 1
ATOM 1385 C CA . SER A 1 176 ? 15.914 -4.758 -10.892 1.00 91.75 176 SER A CA 1
ATOM 1386 C C . SER A 1 176 ? 15.372 -6.144 -11.268 1.00 91.75 176 SER A C 1
ATOM 1388 O O . SER A 1 176 ? 15.991 -7.156 -10.956 1.00 91.75 176 SER A O 1
ATOM 1390 N N . LEU A 1 177 ? 14.225 -6.190 -11.952 1.00 91.38 177 LEU A N 1
ATOM 1391 C CA . LEU A 1 177 ? 13.609 -7.409 -12.479 1.00 91.38 177 LEU A CA 1
ATOM 1392 C C . LEU A 1 177 ? 14.055 -7.743 -13.910 1.00 91.38 177 LEU A C 1
ATOM 1394 O O . LEU A 1 177 ? 13.529 -8.681 -14.503 1.00 91.38 177 LEU A O 1
ATOM 1398 N N . HIS A 1 178 ? 14.984 -6.974 -14.487 1.00 91.56 178 HIS A N 1
ATOM 1399 C CA . HIS A 1 178 ? 15.418 -7.103 -15.882 1.00 91.56 178 HIS A CA 1
ATOM 1400 C C . HIS A 1 178 ? 14.292 -6.896 -16.914 1.00 91.56 178 HIS A C 1
ATOM 1402 O O . HIS A 1 178 ? 14.407 -7.307 -18.071 1.00 91.56 178 HIS A O 1
ATOM 1408 N N . HIS A 1 179 ? 13.205 -6.209 -16.543 1.00 92.50 179 HIS A N 1
ATOM 1409 C CA . HIS A 1 179 ? 12.129 -5.834 -17.467 1.00 92.50 179 HIS A CA 1
ATOM 1410 C C . HIS A 1 179 ? 12.495 -4.583 -18.283 1.00 92.50 179 HIS A C 1
ATOM 1412 O O . HIS A 1 179 ? 11.737 -3.613 -18.349 1.00 92.50 179 HIS A O 1
ATOM 1418 N N . TYR A 1 180 ? 13.661 -4.615 -18.933 1.00 93.62 180 TYR A N 1
ATOM 1419 C CA . TYR A 1 180 ? 14.250 -3.480 -19.651 1.00 93.62 180 TYR A CA 1
ATOM 1420 C C . TYR A 1 180 ? 13.341 -2.923 -20.747 1.00 93.62 180 TYR A C 1
ATOM 1422 O O . TYR A 1 180 ? 13.245 -1.711 -20.904 1.00 93.62 180 TYR A O 1
ATOM 1430 N N . GLN A 1 181 ? 12.604 -3.792 -21.447 1.00 93.38 181 GLN A N 1
ATOM 1431 C CA . GLN A 1 181 ? 11.609 -3.377 -22.438 1.00 93.38 181 GLN A CA 1
ATOM 1432 C C . GLN A 1 181 ? 10.534 -2.468 -21.825 1.00 93.38 181 GLN A C 1
ATOM 1434 O O . GLN A 1 181 ? 10.195 -1.439 -22.405 1.00 93.38 181 GLN A O 1
ATOM 1439 N N . ILE A 1 182 ? 9.992 -2.841 -20.661 1.00 93.12 182 ILE A N 1
ATOM 1440 C CA . ILE A 1 182 ? 8.922 -2.081 -20.005 1.00 93.12 182 ILE A CA 1
ATOM 1441 C C . ILE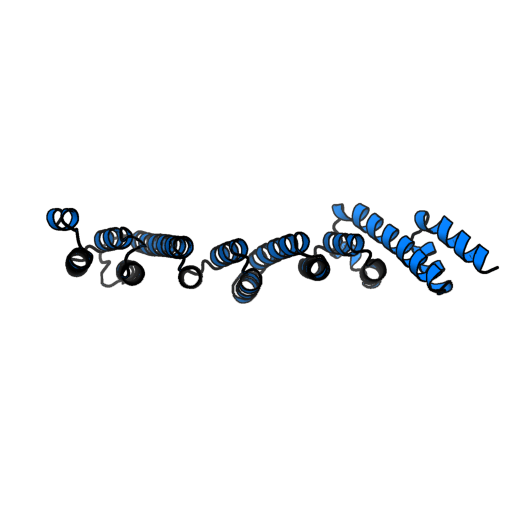 A 1 182 ? 9.474 -0.739 -19.528 1.00 93.12 182 ILE A C 1
ATOM 1443 O O . ILE A 1 182 ? 8.865 0.291 -19.797 1.00 93.12 182 ILE A O 1
ATOM 1447 N N . VAL A 1 183 ? 10.651 -0.737 -18.892 1.00 95.19 183 VAL A N 1
ATOM 1448 C CA . VAL A 1 183 ? 11.313 0.491 -18.420 1.00 95.19 183 VAL A CA 1
ATOM 1449 C C . VAL A 1 183 ? 11.605 1.443 -19.579 1.00 95.19 183 VAL A C 1
ATOM 1451 O O . VAL A 1 183 ? 11.266 2.622 -19.495 1.00 95.19 183 VAL A O 1
ATOM 1454 N N . ALA A 1 184 ? 12.176 0.933 -20.674 1.00 94.25 184 ALA A N 1
ATOM 1455 C CA . ALA A 1 184 ? 12.481 1.718 -21.861 1.00 94.25 184 ALA A CA 1
ATOM 1456 C C . ALA A 1 184 ? 11.212 2.359 -22.436 1.00 94.25 184 ALA A C 1
ATOM 1458 O O . ALA A 1 184 ? 11.139 3.577 -22.568 1.00 94.25 184 ALA A O 1
ATOM 1459 N N . ARG A 1 185 ? 10.175 1.559 -22.708 1.00 93.94 185 ARG A N 1
ATOM 1460 C CA . ARG A 1 185 ? 8.909 2.059 -23.268 1.00 93.94 185 ARG A CA 1
ATOM 1461 C C . ARG A 1 185 ? 8.196 3.032 -22.334 1.00 93.94 185 ARG A C 1
ATOM 1463 O O . ARG A 1 185 ? 7.593 3.991 -22.807 1.00 93.94 185 ARG A O 1
ATOM 1470 N N . TYR A 1 186 ? 8.284 2.810 -21.027 1.00 94.06 186 TYR A N 1
ATOM 1471 C CA . TYR A 1 186 ? 7.721 3.714 -20.036 1.00 94.06 186 TYR A CA 1
ATOM 1472 C C . TYR A 1 186 ? 8.430 5.073 -20.039 1.00 94.06 186 TYR A C 1
ATOM 1474 O O . TYR A 1 186 ? 7.765 6.103 -20.144 1.00 94.06 186 TYR A O 1
ATOM 1482 N N . ALA A 1 187 ? 9.765 5.088 -20.042 1.00 93.25 187 ALA A N 1
ATOM 1483 C CA . ALA A 1 187 ? 10.542 6.323 -20.138 1.00 93.25 187 ALA A CA 1
ATOM 1484 C C . ALA A 1 187 ? 10.241 7.099 -21.430 1.00 93.25 187 ALA A C 1
ATOM 1486 O O . ALA A 1 187 ? 10.061 8.316 -21.403 1.00 93.25 187 ALA A O 1
ATOM 1487 N N . GLU A 1 188 ? 10.113 6.393 -22.558 1.00 92.50 188 GLU A N 1
ATOM 1488 C CA . GLU A 1 188 ? 9.716 7.011 -23.827 1.00 92.50 188 GLU A CA 1
ATOM 1489 C C . GLU A 1 188 ? 8.326 7.636 -23.759 1.00 92.50 188 GLU A C 1
ATOM 1491 O O . GLU A 1 188 ? 8.118 8.712 -24.312 1.00 92.50 188 GLU A O 1
ATOM 1496 N N . SER A 1 189 ? 7.377 6.986 -23.082 1.00 92.69 189 SER A N 1
ATOM 1497 C CA . SER A 1 189 ? 6.022 7.523 -22.950 1.00 92.69 189 SER A CA 1
ATOM 1498 C C . SER A 1 189 ? 5.988 8.825 -22.145 1.00 92.69 189 SER A C 1
ATOM 1500 O O . SER A 1 189 ? 5.280 9.751 -22.531 1.00 92.69 189 SER A O 1
ATOM 1502 N N . ILE A 1 190 ? 6.806 8.940 -21.091 1.00 91.38 190 ILE A N 1
ATOM 1503 C CA . ILE A 1 190 ? 6.925 10.170 -20.292 1.00 91.38 190 ILE A CA 1
ATOM 1504 C C . ILE A 1 190 ? 7.470 11.318 -21.152 1.00 91.38 190 ILE A C 1
ATOM 1506 O O . ILE A 1 190 ? 6.942 12.429 -21.109 1.00 91.38 190 ILE A O 1
ATOM 1510 N N . GLU A 1 191 ? 8.495 11.045 -21.963 1.00 88.75 191 GLU A N 1
ATOM 1511 C CA . GLU A 1 191 ? 9.086 12.030 -22.877 1.00 88.75 191 GLU A CA 1
ATOM 1512 C C . GLU A 1 191 ? 8.102 12.453 -23.979 1.00 88.75 191 GLU A C 1
ATOM 1514 O O . GLU A 1 191 ? 7.953 13.642 -24.249 1.00 88.75 191 GLU A O 1
ATOM 1519 N N . GLN A 1 192 ? 7.395 11.498 -24.591 1.00 91.12 192 GLN A N 1
ATOM 1520 C CA . GLN A 1 192 ? 6.439 11.764 -25.674 1.00 91.12 192 GLN A CA 1
ATOM 1521 C C . GLN A 1 192 ? 5.218 12.561 -25.218 1.00 91.12 192 GLN A C 1
ATOM 1523 O O . GLN A 1 192 ? 4.695 13.367 -25.984 1.00 91.12 192 GLN A O 1
ATOM 1528 N N . LEU A 1 193 ? 4.763 12.341 -23.985 1.00 90.62 193 LEU A N 1
ATOM 1529 C CA . LEU A 1 193 ? 3.643 13.082 -23.410 1.00 90.62 193 LEU A CA 1
ATOM 1530 C C . LEU A 1 193 ? 4.050 14.478 -22.914 1.00 90.62 193 LEU A C 1
ATOM 1532 O O . LEU A 1 193 ? 3.180 15.259 -22.544 1.00 90.62 193 LEU A O 1
ATOM 1536 N N . GLY A 1 194 ? 5.350 14.801 -22.893 1.00 88.88 194 GLY A N 1
ATOM 1537 C CA . GLY A 1 194 ? 5.850 16.078 -22.378 1.00 88.88 194 GLY A CA 1
ATOM 1538 C C . GLY A 1 194 ? 5.693 16.239 -20.862 1.00 88.88 194 GLY A C 1
ATOM 1539 O O . GLY A 1 194 ? 5.859 17.338 -20.346 1.00 88.88 194 GLY A O 1
ATOM 1540 N N . LEU A 1 195 ? 5.406 15.152 -20.138 1.00 87.88 195 LEU A N 1
ATOM 1541 C CA . LEU A 1 195 ? 5.104 15.163 -18.701 1.00 87.88 195 LEU A CA 1
ATOM 1542 C C . LEU A 1 195 ? 6.357 15.035 -17.820 1.00 87.88 195 LEU A C 1
ATOM 1544 O O . LEU A 1 195 ? 6.257 14.846 -16.612 1.00 87.88 195 LEU A O 1
ATOM 1548 N N . PHE A 1 196 ? 7.554 15.112 -18.406 1.00 87.38 196 PHE A N 1
ATOM 1549 C CA . PHE A 1 196 ? 8.809 14.897 -17.683 1.00 87.38 196 PHE A CA 1
ATOM 1550 C C . PHE A 1 196 ? 8.981 15.852 -16.493 1.00 87.38 196 PHE A C 1
ATOM 1552 O O . PHE A 1 196 ? 9.326 15.417 -15.400 1.00 87.38 196 PHE A O 1
ATOM 1559 N N . GLU A 1 197 ? 8.701 17.140 -16.696 1.00 87.06 197 GLU A N 1
ATOM 1560 C CA . GLU A 1 197 ? 8.849 18.176 -15.667 1.00 87.06 197 GLU A CA 1
ATOM 1561 C C . GLU A 1 197 ? 7.818 18.040 -14.535 1.00 87.06 197 GLU A C 1
ATOM 1563 O O . GLU A 1 197 ? 8.110 18.398 -13.396 1.00 87.06 197 GLU A O 1
ATOM 1568 N N . GLU A 1 198 ? 6.629 17.511 -14.841 1.00 87.31 198 GLU A N 1
ATOM 1569 C CA . GLU A 1 198 ? 5.533 17.332 -13.881 1.00 87.31 198 GLU A CA 1
ATOM 1570 C C . GLU A 1 198 ? 5.701 16.061 -13.044 1.00 87.31 198 GLU A C 1
ATOM 1572 O O . GLU A 1 198 ? 5.406 16.054 -11.851 1.00 87.31 198 GLU A O 1
ATOM 1577 N N . LEU A 1 199 ? 6.172 14.983 -13.673 1.00 86.94 199 LEU A N 1
ATOM 1578 C CA . LEU A 1 199 ? 6.241 13.657 -13.062 1.00 86.94 199 LEU A CA 1
ATOM 1579 C C . LEU A 1 199 ? 7.589 13.376 -12.394 1.00 86.94 199 LEU A C 1
ATOM 1581 O O . LEU A 1 199 ? 7.653 12.574 -11.465 1.00 86.94 199 LEU A O 1
ATOM 1585 N N . ILE A 1 200 ? 8.677 13.998 -12.861 1.00 90.25 200 ILE A N 1
ATOM 1586 C CA . ILE A 1 200 ? 10.029 13.740 -12.357 1.00 90.25 200 ILE A CA 1
ATOM 1587 C C . ILE A 1 200 ? 10.558 14.974 -11.626 1.00 90.25 200 ILE A C 1
ATOM 1589 O O . ILE A 1 200 ? 10.912 15.997 -12.225 1.00 90.25 200 ILE A O 1
ATOM 1593 N N . SER A 1 201 ? 10.672 14.847 -10.302 1.00 88.88 201 SER A N 1
ATOM 1594 C CA . SER A 1 201 ? 11.230 15.893 -9.447 1.00 88.88 201 SER A CA 1
ATOM 1595 C C . SER A 1 201 ? 12.670 16.232 -9.857 1.00 88.88 201 SER A C 1
ATOM 1597 O O . SER A 1 201 ? 13.410 15.376 -10.343 1.00 88.88 201 SER A O 1
ATOM 1599 N N . LEU A 1 202 ? 13.101 17.482 -9.642 1.00 87.38 202 LEU A N 1
ATOM 1600 C CA . LEU A 1 202 ? 14.470 17.925 -9.955 1.00 87.38 202 LEU A CA 1
ATOM 1601 C C . LEU A 1 202 ? 15.549 17.059 -9.284 1.00 87.38 202 LEU A C 1
ATOM 1603 O O . LEU A 1 202 ? 16.604 16.838 -9.878 1.00 87.38 202 LEU A O 1
ATOM 1607 N N . LEU A 1 203 ? 15.272 16.557 -8.078 1.00 89.12 203 LEU A N 1
ATOM 1608 C CA . LEU A 1 203 ? 16.186 15.707 -7.313 1.00 89.12 203 LEU A CA 1
ATOM 1609 C C . LEU A 1 203 ? 16.335 14.312 -7.932 1.00 89.12 203 LEU A C 1
ATOM 1611 O O . LEU A 1 203 ? 17.420 13.735 -7.880 1.00 89.12 203 LEU A O 1
ATOM 1615 N N . ASP A 1 204 ? 15.282 13.800 -8.571 1.00 91.00 204 ASP A N 1
ATOM 1616 C CA . ASP A 1 204 ? 15.260 12.436 -9.100 1.00 91.00 204 ASP A CA 1
ATOM 1617 C C . ASP A 1 204 ? 15.729 12.335 -10.559 1.00 91.00 204 ASP A C 1
ATOM 1619 O O . ASP A 1 204 ? 16.018 11.241 -11.045 1.00 91.00 204 ASP A O 1
ATOM 1623 N N . ARG A 1 205 ? 15.875 13.460 -11.273 1.00 91.75 205 ARG A N 1
ATOM 1624 C CA . ARG A 1 205 ? 16.354 13.496 -12.673 1.00 91.75 205 ARG A CA 1
ATOM 1625 C C . ARG A 1 205 ? 17.654 12.742 -12.945 1.00 91.75 205 ARG A C 1
ATOM 1627 O O . ARG A 1 205 ? 17.684 12.015 -13.941 1.00 91.75 205 ARG A O 1
ATOM 1634 N N . PRO A 1 206 ? 18.738 12.892 -12.155 1.00 92.38 206 PRO A N 1
ATOM 1635 C CA . PRO A 1 206 ? 19.976 12.165 -12.433 1.00 92.38 206 PRO A CA 1
ATOM 1636 C C . PRO A 1 206 ? 19.764 10.651 -12.347 1.00 92.38 206 PRO A C 1
ATOM 1638 O O . PRO A 1 206 ? 20.224 9.906 -13.212 1.00 92.38 206 PRO A O 1
ATOM 1641 N N . LEU A 1 207 ? 19.000 10.205 -11.350 1.00 93.00 207 LEU A N 1
ATOM 1642 C CA . LEU A 1 207 ? 18.678 8.801 -11.144 1.00 93.00 207 LEU A CA 1
ATOM 1643 C C . LEU A 1 207 ? 17.771 8.263 -12.259 1.00 93.00 207 LEU A C 1
ATOM 1645 O O . LEU A 1 207 ? 18.082 7.226 -12.845 1.00 93.00 207 LEU A O 1
ATOM 1649 N N . TYR A 1 208 ? 16.713 8.998 -12.614 1.00 93.62 208 TYR A N 1
ATOM 1650 C CA . TYR A 1 208 ? 15.848 8.689 -13.753 1.00 93.62 208 TYR A CA 1
ATOM 1651 C C . TYR A 1 208 ? 16.658 8.519 -15.041 1.00 93.62 208 TYR A C 1
ATOM 1653 O O . TYR A 1 208 ? 16.517 7.513 -15.735 1.00 93.62 208 TYR A O 1
ATOM 1661 N N . ASN A 1 209 ? 17.542 9.473 -15.349 1.00 92.56 209 ASN A N 1
ATOM 1662 C CA . ASN A 1 209 ? 18.351 9.431 -16.564 1.00 92.56 209 ASN A CA 1
ATOM 1663 C C . ASN A 1 209 ? 19.331 8.254 -16.564 1.00 92.56 209 ASN A C 1
ATOM 1665 O O . ASN A 1 209 ? 19.503 7.629 -17.612 1.00 92.56 209 ASN A O 1
ATOM 1669 N N . SER A 1 210 ? 19.923 7.907 -15.416 1.00 93.94 210 SER A N 1
ATOM 1670 C CA . SER A 1 210 ? 20.761 6.709 -15.298 1.00 93.94 210 SER A CA 1
ATOM 1671 C C . SER A 1 210 ? 19.960 5.448 -15.616 1.00 93.94 210 SER A C 1
ATOM 1673 O O . SER A 1 210 ? 20.346 4.701 -16.511 1.00 93.94 210 SER A O 1
ATOM 1675 N N . ILE A 1 211 ? 18.813 5.247 -14.955 1.00 94.12 211 ILE A N 1
ATOM 1676 C CA . ILE A 1 211 ? 17.967 4.056 -15.142 1.00 94.12 211 ILE A CA 1
ATOM 1677 C C . ILE A 1 211 ? 17.459 3.965 -16.581 1.00 94.12 211 ILE A C 1
ATOM 1679 O O . ILE A 1 211 ? 17.491 2.893 -17.178 1.00 94.12 211 ILE A O 1
ATOM 1683 N N . LYS A 1 212 ? 17.016 5.090 -17.153 1.00 94.69 212 LYS A N 1
ATOM 1684 C CA . LYS A 1 212 ? 16.586 5.181 -18.551 1.00 94.69 212 LYS A CA 1
ATOM 1685 C C . LYS A 1 212 ? 17.698 4.739 -19.500 1.00 94.69 212 LYS A C 1
ATOM 1687 O O . LYS A 1 212 ? 17.464 3.912 -20.376 1.00 94.69 212 LYS A O 1
ATOM 1692 N N . THR A 1 213 ? 18.901 5.276 -19.311 1.00 94.44 213 THR A N 1
ATOM 1693 C CA . THR A 1 213 ? 20.053 4.976 -20.168 1.00 94.44 213 THR A CA 1
ATOM 1694 C C . THR A 1 213 ? 20.453 3.508 -20.056 1.00 94.44 213 THR A C 1
ATOM 1696 O O . THR A 1 213 ? 20.621 2.843 -21.075 1.00 94.44 213 THR A O 1
ATOM 1699 N N . ASP A 1 214 ? 20.532 2.981 -18.833 1.00 93.94 214 ASP A N 1
ATOM 1700 C CA . ASP A 1 214 ? 20.849 1.572 -18.586 1.00 93.94 214 ASP A CA 1
ATOM 1701 C C . ASP A 1 214 ? 19.800 0.648 -19.230 1.00 93.94 214 ASP A C 1
ATOM 1703 O O . ASP A 1 214 ? 20.150 -0.306 -19.925 1.00 93.94 214 ASP A O 1
ATOM 1707 N N . ALA A 1 215 ? 18.512 0.973 -19.087 1.00 94.75 215 ALA A N 1
ATOM 1708 C CA . ALA A 1 215 ? 17.430 0.211 -19.700 1.00 94.75 215 ALA A CA 1
ATOM 1709 C C . ALA A 1 215 ? 17.479 0.240 -21.235 1.00 94.75 215 ALA A C 1
ATOM 1711 O O . ALA A 1 215 ? 17.223 -0.787 -21.862 1.00 94.75 215 ALA A O 1
ATOM 1712 N N . PHE A 1 216 ? 17.827 1.373 -21.853 1.00 95.19 216 PHE A N 1
ATOM 1713 C CA . PHE A 1 216 ? 17.987 1.466 -23.307 1.00 95.19 216 PHE A CA 1
ATOM 1714 C C . PHE A 1 216 ? 19.139 0.600 -23.822 1.00 95.19 216 PHE A C 1
ATOM 1716 O O . PHE A 1 216 ? 18.948 -0.122 -24.800 1.00 95.19 216 PHE A O 1
ATOM 1723 N N . VAL A 1 217 ? 20.296 0.607 -23.153 1.00 95.06 217 VAL A N 1
ATOM 1724 C CA . VAL A 1 217 ? 21.444 -0.236 -23.536 1.00 95.06 217 VAL A CA 1
ATOM 1725 C C . VAL A 1 217 ? 21.105 -1.720 -23.401 1.00 95.06 217 VAL A C 1
ATOM 1727 O O . VAL A 1 217 ? 21.316 -2.495 -24.337 1.00 95.06 217 VAL A O 1
ATOM 1730 N N . GLU A 1 218 ? 20.547 -2.135 -22.263 1.00 94.69 218 GLU A N 1
ATOM 1731 C CA . GLU A 1 218 ? 20.207 -3.543 -22.044 1.00 94.69 218 GLU A CA 1
ATOM 1732 C C . GLU A 1 218 ? 19.084 -4.011 -22.974 1.00 94.69 218 GLU A C 1
ATOM 1734 O O . GLU A 1 218 ? 19.147 -5.116 -23.521 1.00 94.69 218 GLU A O 1
ATOM 1739 N N . PHE A 1 219 ? 18.086 -3.164 -23.239 1.00 94.56 219 PHE A N 1
ATOM 1740 C CA . PHE A 1 219 ? 17.029 -3.498 -24.188 1.00 94.56 219 PHE A CA 1
ATOM 1741 C C . PHE A 1 219 ? 17.554 -3.598 -25.625 1.00 94.56 219 PHE A C 1
ATOM 1743 O O . PHE A 1 219 ? 17.223 -4.556 -26.326 1.00 94.56 219 PHE A O 1
ATOM 1750 N N . ALA A 1 220 ? 18.434 -2.685 -26.048 1.00 93.44 220 ALA A N 1
ATOM 1751 C CA . ALA A 1 220 ? 19.119 -2.772 -27.337 1.00 93.44 220 ALA A CA 1
ATOM 1752 C C . ALA A 1 220 ? 19.919 -4.077 -27.468 1.00 93.44 220 ALA A C 1
ATOM 1754 O O . ALA A 1 220 ? 19.855 -4.747 -28.500 1.00 93.44 220 ALA A O 1
ATOM 1755 N N . ARG A 1 221 ? 20.610 -4.500 -26.403 1.00 92.50 221 ARG A N 1
ATOM 1756 C CA . ARG A 1 221 ? 21.359 -5.763 -26.379 1.00 92.50 221 ARG A CA 1
ATOM 1757 C C . ARG A 1 221 ? 20.437 -6.973 -26.532 1.00 92.50 221 ARG A C 1
ATOM 1759 O O . ARG A 1 221 ? 20.762 -7.898 -27.276 1.00 92.50 221 ARG A O 1
ATOM 1766 N N . VAL A 1 222 ? 19.285 -6.971 -25.860 1.00 92.38 222 VAL A N 1
ATOM 1767 C CA . VAL A 1 222 ? 18.263 -8.018 -26.024 1.00 92.38 222 VAL A CA 1
ATOM 1768 C C . VAL A 1 222 ? 17.746 -8.048 -27.465 1.00 92.38 222 VAL A C 1
ATOM 1770 O O . VAL A 1 222 ? 17.713 -9.115 -28.072 1.00 92.38 222 VAL A O 1
ATOM 1773 N N . LEU A 1 223 ? 17.410 -6.894 -28.047 1.00 92.12 223 LEU A N 1
ATOM 1774 C CA . LEU A 1 223 ? 16.927 -6.798 -29.431 1.00 92.12 223 LEU A CA 1
ATOM 1775 C C . LEU A 1 223 ? 17.965 -7.272 -30.454 1.00 92.12 223 LEU A C 1
ATOM 1777 O O . LEU A 1 223 ? 17.605 -7.965 -31.406 1.00 92.12 223 LEU A O 1
ATOM 1781 N N . SER A 1 224 ? 19.243 -6.951 -30.235 1.00 91.19 224 SER A N 1
ATOM 1782 C CA . SER A 1 224 ? 20.351 -7.414 -31.076 1.00 91.19 224 SER A CA 1
ATOM 1783 C C . SER A 1 224 ? 20.447 -8.943 -31.069 1.00 91.19 224 SER A C 1
ATOM 1785 O O . SER A 1 224 ? 20.463 -9.565 -32.131 1.00 91.19 224 SER A O 1
ATOM 1787 N N . LYS A 1 225 ? 20.371 -9.570 -29.883 1.00 89.56 225 LYS A N 1
ATOM 1788 C CA . LYS A 1 225 ? 20.370 -11.038 -29.733 1.00 89.56 225 LYS A CA 1
ATOM 1789 C C . LYS A 1 225 ? 19.174 -11.718 -30.401 1.00 89.56 225 LYS A C 1
ATOM 1791 O O . LYS A 1 225 ? 19.315 -12.825 -30.908 1.00 89.56 225 LYS A O 1
ATOM 1796 N N . VAL A 1 226 ? 18.007 -11.074 -30.397 1.00 90.62 226 VAL A N 1
ATOM 1797 C CA . VAL A 1 226 ? 16.792 -11.580 -31.065 1.00 90.62 226 VAL A CA 1
ATOM 1798 C C . VAL A 1 226 ? 16.856 -11.382 -32.591 1.00 90.62 226 VAL A C 1
ATOM 1800 O O . VAL A 1 226 ? 16.098 -12.006 -33.326 1.00 90.62 226 VAL A O 1
ATOM 1803 N N . GLY A 1 227 ? 17.783 -10.559 -33.093 1.00 87.62 227 GLY A N 1
ATOM 1804 C CA . GLY A 1 227 ? 17.974 -10.292 -34.522 1.00 87.62 227 GLY A CA 1
ATOM 1805 C C . GLY A 1 227 ? 17.243 -9.048 -35.038 1.00 87.62 227 GLY A C 1
ATOM 1806 O O . GLY A 1 227 ? 17.307 -8.745 -36.230 1.00 87.62 227 GLY A O 1
ATOM 1807 N N . HIS A 1 228 ? 16.595 -8.272 -34.165 1.00 90.69 228 HIS A N 1
ATOM 1808 C CA . HIS A 1 228 ? 15.952 -7.002 -34.519 1.00 90.69 228 HIS A CA 1
ATOM 1809 C C . HIS A 1 228 ? 16.965 -5.850 -34.530 1.00 90.69 228 HIS A C 1
ATOM 1811 O O . HIS A 1 228 ? 16.917 -4.938 -33.703 1.00 90.69 228 HIS A O 1
ATOM 1817 N N . LYS A 1 229 ? 17.891 -5.890 -35.493 1.00 86.75 229 LYS A N 1
ATOM 1818 C CA . LYS A 1 229 ? 19.050 -4.985 -35.561 1.00 86.75 229 LYS A CA 1
ATOM 1819 C C . LYS A 1 229 ? 18.679 -3.499 -35.706 1.00 86.75 229 LYS A C 1
ATOM 1821 O O . LYS A 1 229 ? 19.300 -2.662 -35.064 1.00 86.75 229 LYS A O 1
ATOM 1826 N N . SER A 1 230 ? 17.632 -3.159 -36.466 1.00 88.88 230 SER A N 1
ATOM 1827 C CA . SER A 1 230 ? 17.177 -1.763 -36.625 1.00 88.88 230 SER A CA 1
ATOM 1828 C C . SER A 1 230 ? 16.652 -1.158 -35.318 1.00 88.88 230 SER A C 1
ATOM 1830 O O . SER A 1 230 ? 17.006 -0.036 -34.961 1.00 88.88 230 SER A O 1
ATOM 1832 N N . ALA A 1 231 ? 15.847 -1.917 -34.572 1.00 90.38 231 ALA A N 1
ATOM 1833 C CA . ALA A 1 231 ? 15.340 -1.499 -33.269 1.00 90.38 231 ALA A CA 1
ATOM 1834 C C . ALA A 1 231 ? 16.459 -1.460 -32.216 1.00 90.38 231 ALA A C 1
ATOM 1836 O O . ALA A 1 231 ? 16.494 -0.553 -31.389 1.00 90.38 231 ALA A O 1
ATOM 1837 N N . ALA A 1 232 ? 17.399 -2.409 -32.270 1.00 91.25 232 ALA A N 1
ATOM 1838 C CA . ALA A 1 232 ? 18.574 -2.409 -31.407 1.00 91.25 232 ALA A CA 1
ATOM 1839 C C . ALA A 1 232 ? 19.425 -1.144 -31.615 1.00 91.25 232 ALA A C 1
ATOM 1841 O O . ALA A 1 232 ? 19.767 -0.474 -30.643 1.00 91.25 232 ALA A O 1
ATOM 1842 N N . MET A 1 233 ? 19.678 -0.765 -32.873 1.00 91.12 233 MET A N 1
ATOM 1843 C CA . MET A 1 233 ? 20.404 0.460 -33.220 1.00 91.12 233 MET A CA 1
ATOM 1844 C C . MET A 1 233 ? 19.675 1.717 -32.727 1.00 91.12 233 MET A C 1
ATOM 1846 O O . MET A 1 233 ? 20.299 2.604 -32.149 1.00 91.12 233 MET A O 1
ATOM 1850 N N . TYR A 1 234 ? 18.346 1.768 -32.877 1.00 92.44 234 TYR A N 1
ATOM 1851 C CA . TYR A 1 234 ? 17.525 2.875 -32.379 1.00 92.44 234 TYR A CA 1
ATOM 1852 C C . TYR A 1 234 ? 17.700 3.099 -30.868 1.00 92.44 234 TYR A C 1
ATOM 1854 O O . TYR A 1 234 ? 17.990 4.215 -30.434 1.00 92.44 234 TYR A O 1
ATOM 1862 N N . TYR A 1 235 ? 17.569 2.043 -30.056 1.00 92.81 235 TYR A N 1
ATOM 1863 C CA . TYR A 1 235 ? 17.717 2.158 -28.601 1.00 92.81 235 TYR A CA 1
ATOM 1864 C C . TYR A 1 235 ? 19.167 2.411 -28.167 1.00 92.81 235 TYR A C 1
ATOM 1866 O O . TYR A 1 235 ? 19.385 3.170 -27.224 1.00 92.81 235 TYR A O 1
ATOM 1874 N N . ALA A 1 236 ? 20.156 1.853 -28.873 1.00 92.44 236 ALA A N 1
ATOM 1875 C CA . ALA A 1 236 ? 21.570 2.123 -28.614 1.00 92.44 236 ALA A CA 1
ATOM 1876 C C . ALA A 1 236 ? 21.918 3.603 -28.855 1.00 92.44 236 ALA A C 1
ATOM 1878 O O . ALA A 1 236 ? 22.528 4.240 -28.002 1.00 92.44 236 ALA A O 1
ATOM 1879 N N . GLN A 1 237 ? 21.448 4.194 -29.957 1.00 91.69 237 GLN A N 1
ATOM 1880 C CA . GLN A 1 237 ? 21.631 5.626 -30.222 1.00 91.69 237 GLN A CA 1
ATOM 1881 C C . GLN A 1 237 ? 20.921 6.500 -29.182 1.00 91.69 237 GLN A C 1
ATOM 1883 O O . GLN A 1 237 ? 21.468 7.504 -28.725 1.00 91.69 237 GLN A O 1
ATOM 1888 N N . LYS A 1 238 ? 19.717 6.101 -28.757 1.00 91.19 238 LYS A N 1
ATOM 1889 C CA . LYS A 1 238 ? 18.934 6.833 -27.754 1.00 91.19 238 LYS A CA 1
ATOM 1890 C C . LYS A 1 238 ? 19.562 6.813 -26.355 1.00 91.19 238 LYS A C 1
ATOM 1892 O O . LYS A 1 238 ? 19.311 7.716 -25.561 1.00 91.19 238 LYS A O 1
ATOM 1897 N N . ALA A 1 239 ? 20.398 5.819 -26.060 1.00 89.88 239 ALA A N 1
ATOM 1898 C CA . ALA A 1 239 ? 21.202 5.765 -24.840 1.00 89.88 239 ALA A CA 1
ATOM 1899 C C . ALA A 1 239 ? 22.412 6.728 -24.849 1.00 89.88 239 ALA A C 1
ATOM 1901 O O . ALA A 1 239 ? 23.116 6.833 -23.843 1.00 89.88 239 ALA A O 1
ATOM 1902 N N . GLY A 1 240 ? 22.671 7.436 -25.955 1.00 90.31 240 GLY A N 1
ATOM 1903 C CA . GLY A 1 240 ? 23.776 8.388 -26.068 1.00 90.31 240 GLY A CA 1
ATOM 1904 C C . GLY A 1 240 ? 25.146 7.713 -25.963 1.00 90.31 240 GLY A C 1
ATOM 1905 O O . GLY A 1 240 ? 25.349 6.617 -26.481 1.00 90.31 240 GLY A O 1
ATOM 1906 N N . GLU A 1 241 ? 26.091 8.354 -25.271 1.00 88.38 241 GLU A N 1
ATOM 1907 C CA . GLU A 1 241 ? 27.484 7.886 -25.143 1.00 88.38 241 GLU A CA 1
ATOM 1908 C C . GLU A 1 241 ? 27.594 6.449 -24.612 1.00 88.38 241 GLU A C 1
ATOM 1910 O O . GLU A 1 241 ? 28.406 5.665 -25.095 1.00 88.38 241 GLU A O 1
ATOM 1915 N N . ARG A 1 242 ? 26.730 6.053 -23.667 1.00 87.62 242 ARG A N 1
ATOM 1916 C CA . ARG A 1 242 ? 26.754 4.694 -23.093 1.00 87.62 242 ARG A CA 1
ATOM 1917 C C . ARG A 1 242 ? 26.289 3.618 -24.078 1.00 87.62 242 ARG A C 1
ATOM 1919 O O . ARG A 1 242 ? 26.603 2.448 -23.879 1.00 87.62 242 ARG A O 1
ATOM 1926 N N . GLY A 1 243 ? 25.549 3.995 -25.119 1.00 87.06 243 GLY A N 1
ATOM 1927 C CA . GLY A 1 243 ? 25.087 3.085 -26.165 1.00 87.06 243 GLY A CA 1
ATOM 1928 C C . GLY A 1 243 ? 25.957 3.061 -27.421 1.00 87.06 243 GLY A C 1
ATOM 1929 O O . GLY A 1 243 ? 25.788 2.147 -28.225 1.00 87.06 243 GLY A O 1
ATOM 1930 N N . GLN A 1 244 ? 26.905 3.993 -27.584 1.00 89.25 244 GLN A N 1
ATOM 1931 C CA . GLN A 1 244 ? 27.792 4.052 -28.758 1.00 89.25 244 GLN A CA 1
ATOM 1932 C C . GLN A 1 244 ? 28.562 2.748 -29.025 1.00 89.25 244 GLN A C 1
ATOM 1934 O O . GLN A 1 244 ? 28.500 2.278 -30.159 1.00 89.25 244 GLN A O 1
ATOM 1939 N N . PRO A 1 245 ? 29.189 2.089 -28.027 1.00 89.75 245 PRO A N 1
ATOM 1940 C CA . PRO A 1 245 ? 29.926 0.849 -28.284 1.00 89.75 245 PRO A CA 1
ATOM 1941 C C . PRO A 1 245 ? 29.026 -0.264 -28.834 1.00 89.75 245 PRO A C 1
ATOM 1943 O O . PRO A 1 245 ? 29.418 -1.024 -29.713 1.00 89.75 245 PRO A O 1
ATOM 1946 N N . LEU A 1 246 ? 27.787 -0.338 -28.335 1.00 88.00 246 LEU A N 1
ATOM 1947 C CA . LEU A 1 246 ? 26.805 -1.314 -28.796 1.00 88.00 246 LEU A CA 1
ATOM 1948 C C . LEU A 1 246 ? 26.278 -0.963 -30.194 1.00 88.00 246 LEU A C 1
ATOM 1950 O O . LEU A 1 246 ? 26.018 -1.859 -30.991 1.00 88.00 246 LEU A O 1
ATOM 1954 N N . ALA A 1 247 ? 26.117 0.325 -30.500 1.00 87.88 247 ALA A N 1
ATOM 1955 C CA . ALA A 1 247 ? 25.718 0.788 -31.825 1.00 87.88 247 ALA A CA 1
ATOM 1956 C C . ALA A 1 247 ? 26.777 0.439 -32.886 1.00 87.88 247 ALA A C 1
ATOM 1958 O O . ALA A 1 247 ? 26.426 -0.083 -33.941 1.00 87.88 247 ALA A O 1
ATOM 1959 N N . GLU A 1 248 ? 28.058 0.662 -32.585 1.00 89.00 248 GLU A N 1
ATOM 1960 C CA . GLU A 1 248 ? 29.185 0.295 -33.455 1.00 89.00 248 GLU A CA 1
ATOM 1961 C C . GLU A 1 248 ? 29.275 -1.223 -33.670 1.00 89.00 248 GLU A C 1
ATOM 1963 O O . GLU A 1 248 ? 29.466 -1.678 -34.797 1.00 89.00 248 GLU A O 1
ATOM 1968 N N . GLU A 1 249 ? 29.069 -2.022 -32.617 1.00 87.38 249 GLU A N 1
ATOM 1969 C CA . GLU A 1 249 ? 29.019 -3.486 -32.718 1.00 87.38 249 GLU A CA 1
ATOM 1970 C C . GLU A 1 249 ? 27.874 -3.956 -33.633 1.00 87.38 249 GLU A C 1
ATOM 1972 O O . GLU A 1 249 ? 28.066 -4.827 -34.484 1.00 87.38 249 GLU A O 1
ATOM 1977 N N . ILE A 1 250 ? 26.681 -3.369 -33.493 1.00 84.94 250 ILE A N 1
ATOM 1978 C CA . ILE A 1 250 ? 25.519 -3.706 -34.327 1.00 84.94 250 ILE A CA 1
ATOM 1979 C C . ILE A 1 250 ? 25.763 -3.320 -35.791 1.00 84.94 250 ILE A C 1
ATOM 1981 O O . ILE A 1 250 ? 25.401 -4.096 -36.677 1.00 84.94 250 ILE A O 1
ATOM 1985 N N . ASP A 1 251 ? 26.372 -2.160 -36.045 1.00 85.12 251 ASP A N 1
ATOM 1986 C CA . ASP A 1 251 ? 26.685 -1.671 -37.393 1.00 85.12 251 ASP A CA 1
ATOM 1987 C C . ASP A 1 251 ? 27.767 -2.521 -38.078 1.00 85.12 251 ASP A C 1
ATOM 1989 O O . ASP A 1 251 ? 27.629 -2.894 -39.243 1.00 85.12 251 ASP A O 1
ATOM 1993 N N . TYR A 1 252 ? 28.794 -2.945 -37.333 1.00 81.12 252 TYR A N 1
ATOM 1994 C CA . TYR A 1 252 ? 29.792 -3.895 -37.828 1.00 81.12 252 TYR A CA 1
ATOM 1995 C C . TYR A 1 252 ? 29.172 -5.247 -38.205 1.00 81.12 252 TYR A C 1
ATOM 1997 O O . TYR A 1 252 ? 29.554 -5.840 -39.204 1.00 81.12 252 TYR A O 1
ATOM 2005 N N . LEU A 1 253 ? 28.189 -5.730 -37.440 1.00 72.75 253 LEU A N 1
ATOM 2006 C CA . LEU A 1 253 ? 27.468 -6.973 -37.741 1.00 72.75 253 LEU A CA 1
ATOM 2007 C C . LEU A 1 253 ? 26.425 -6.827 -38.869 1.00 72.75 253 LEU A C 1
ATOM 2009 O O . LEU A 1 253 ? 25.751 -7.812 -39.201 1.00 72.75 253 LEU A O 1
ATOM 2013 N N . LEU A 1 254 ? 26.188 -5.616 -39.380 1.00 64.19 254 LEU A N 1
ATOM 2014 C CA . LEU A 1 254 ? 25.266 -5.323 -40.485 1.00 64.19 254 LEU A CA 1
ATOM 2015 C C . LEU A 1 254 ? 25.975 -5.172 -41.837 1.00 64.19 254 LEU A C 1
ATOM 2017 O O . LEU A 1 254 ? 25.329 -5.424 -42.857 1.00 64.19 254 LEU A O 1
ATOM 2021 N N . ASN A 1 255 ? 27.252 -4.781 -41.828 1.00 55.56 255 ASN A N 1
ATOM 2022 C CA . ASN A 1 255 ? 28.131 -4.708 -43.000 1.00 55.56 255 ASN A CA 1
ATOM 2023 C C . ASN A 1 255 ? 28.831 -6.046 -43.277 1.00 55.56 255 ASN A C 1
ATOM 2025 O O . ASN A 1 255 ? 29.152 -6.289 -44.463 1.00 55.56 255 ASN A O 1
#